Protein AF-A0A7S1VZI8-F1 (afdb_monomer)

pLDDT: mean 78.36, std 16.49, range [38.06, 97.38]

Organism: NCBI:txid49249

Foldseek 3Di:
DDDDDDDPDPDPPPPPPDPPVVVCPPVPVVNVVVCVVVDPCVQALFCNLLSVLVVLVVVCVVPVDLLSLLLSLVLLVVVVVLQVVLQVCCCPPVVDHCLLVQLPDPPVLQPVQADPVSHGDPDPSNVVSVVVSVVVCCCSRVVVSVVSVVVCVVVVHDPVSSPDPVSVVVSLVSLQVSQQVNCCVQPVDGDRDDRSCSSSCPPPPD

Mean predicted aligned error: 10.06 Å

Sequence (206 aa):
MLQTEQTPSEMPKATQQSAPSQRIWPLHPLLLASIIPVIPTSLYVNRGLTVWFHWMILFYLLTGIERLRCFLILLGGSISAGWYAAIANDFFRHSRFFDILYENMPLSFLSVMTNGKGEIVYTTSSLCLMAFSHVLDTFLHPGVTYLLWRAHCRSGGSLQSIITWPLLISTFLMSRFWSIFHIYYNYRRLGLYYIGDDVYKLNNQD

Radius of gyration: 22.9 Å; Cα contacts (8 Å, |Δi|>4): 141; chains: 1; bounding box: 65×50×77 Å

Structure (mmCIF, N/CA/C/O backbone):
data_AF-A0A7S1VZI8-F1
#
_entry.id   AF-A0A7S1VZI8-F1
#
loop_
_atom_site.group_PDB
_atom_site.id
_atom_site.type_symbol
_atom_site.label_atom_id
_atom_site.label_alt_id
_atom_site.label_comp_id
_atom_site.label_asym_id
_atom_site.label_entity_id
_atom_site.label_seq_id
_atom_site.pdbx_PDB_ins_code
_atom_site.Cartn_x
_atom_site.Cartn_y
_atom_site.Cartn_z
_atom_site.occupancy
_atom_site.B_iso_or_equiv
_atom_site.auth_seq_id
_atom_site.auth_comp_id
_atom_site.auth_asym_id
_atom_site.auth_atom_id
_atom_site.pdbx_PDB_model_num
ATOM 1 N N . MET A 1 1 ? -46.087 -28.046 49.211 1.00 56.75 1 MET A N 1
ATOM 2 C CA . MET A 1 1 ? -44.798 -27.918 48.500 1.00 56.75 1 MET A CA 1
ATOM 3 C C . MET A 1 1 ? -44.785 -26.557 47.826 1.00 56.75 1 MET A C 1
ATOM 5 O O . MET A 1 1 ? -45.476 -26.384 46.836 1.00 56.75 1 MET A O 1
ATOM 9 N N . LEU A 1 2 ? -44.114 -25.577 48.431 1.00 53.84 2 LEU A N 1
ATOM 10 C CA . LEU A 1 2 ? -43.951 -24.230 47.877 1.00 53.84 2 LEU A CA 1
ATOM 11 C C . LEU A 1 2 ? -42.690 -24.242 47.009 1.00 53.84 2 LEU A C 1
ATOM 13 O O . LEU A 1 2 ? -41.599 -24.467 47.528 1.00 53.84 2 LEU A O 1
ATOM 17 N N . GLN A 1 3 ? -42.855 -24.088 45.696 1.00 53.09 3 GL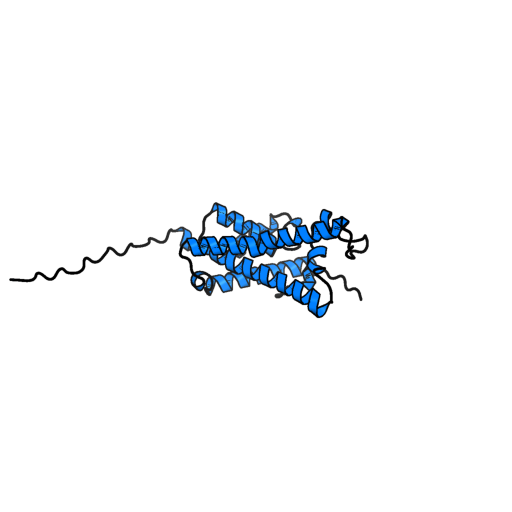N A N 1
ATOM 18 C CA . GLN A 1 3 ? -41.744 -23.879 44.773 1.00 53.09 3 GLN A CA 1
ATOM 19 C C . GLN A 1 3 ? -41.318 -22.415 44.874 1.00 53.09 3 GLN A C 1
ATOM 21 O O . GLN A 1 3 ? -42.071 -21.514 44.519 1.00 53.09 3 GLN A O 1
ATOM 26 N N . THR A 1 4 ? -40.128 -22.190 45.416 1.00 63.31 4 THR A N 1
ATOM 27 C CA . THR A 1 4 ? -39.485 -20.880 45.474 1.00 63.31 4 THR A CA 1
ATOM 28 C C . THR A 1 4 ? -38.958 -20.544 44.080 1.00 63.31 4 THR A C 1
ATOM 30 O O . THR A 1 4 ? -38.029 -21.192 43.597 1.00 63.31 4 THR A O 1
ATOM 33 N N . GLU A 1 5 ? -39.562 -19.556 43.420 1.00 65.62 5 GLU A N 1
ATOM 34 C CA . GLU A 1 5 ? -39.042 -18.968 42.184 1.00 65.62 5 GLU A CA 1
ATOM 35 C C . GLU A 1 5 ? -37.647 -18.383 42.452 1.00 65.62 5 GLU A C 1
ATOM 37 O O . GLU A 1 5 ? -37.485 -17.432 43.217 1.00 65.62 5 GLU A O 1
ATOM 42 N N . GLN A 1 6 ? -36.617 -18.981 41.849 1.00 64.56 6 GLN A N 1
ATOM 43 C CA . GLN A 1 6 ? -35.280 -18.399 41.814 1.00 64.56 6 GLN A CA 1
ATOM 44 C C . GLN A 1 6 ? -35.257 -17.295 40.758 1.00 64.56 6 GLN A C 1
ATOM 46 O O . GLN A 1 6 ? -35.237 -17.559 39.556 1.00 64.56 6 GLN A O 1
ATOM 51 N N . THR A 1 7 ? -35.250 -16.048 41.220 1.00 67.88 7 THR A N 1
ATOM 52 C CA . THR A 1 7 ? -35.032 -14.864 40.391 1.00 67.88 7 THR A CA 1
ATOM 53 C C . THR A 1 7 ? -33.663 -14.970 39.700 1.00 67.88 7 THR A C 1
ATOM 55 O O . THR A 1 7 ? -32.672 -15.259 40.382 1.00 67.88 7 THR A O 1
ATOM 58 N N . PRO A 1 8 ? -33.559 -14.752 38.375 1.00 67.38 8 PRO A N 1
ATOM 59 C CA . PRO A 1 8 ? -32.279 -14.792 37.681 1.00 67.38 8 PRO A CA 1
ATOM 60 C C . PRO A 1 8 ? -31.346 -13.732 38.270 1.00 67.38 8 PRO A C 1
ATOM 62 O O . PRO A 1 8 ? -31.652 -12.542 38.247 1.00 67.38 8 PRO A O 1
ATOM 65 N N . SER A 1 9 ? -30.216 -14.182 38.812 1.00 72.44 9 SER A N 1
ATOM 66 C CA . SER A 1 9 ? -29.130 -13.319 39.272 1.00 72.44 9 SER A CA 1
ATOM 67 C C . SER A 1 9 ? -28.655 -12.460 38.099 1.00 72.44 9 SER A C 1
ATOM 69 O O . SER A 1 9 ? -28.069 -12.978 37.144 1.00 72.44 9 SER A O 1
ATOM 71 N N . GLU A 1 10 ? -28.963 -11.161 38.137 1.00 66.12 10 GLU A N 1
ATOM 72 C CA . GLU A 1 10 ? -28.459 -10.188 37.172 1.00 66.12 10 GLU A CA 1
ATOM 73 C C . GLU A 1 10 ? -26.930 -10.211 37.218 1.00 66.12 10 GLU A C 1
ATOM 75 O O . GLU A 1 10 ? -26.305 -9.747 38.173 1.00 66.12 10 GLU A O 1
ATOM 80 N N . MET A 1 11 ? -26.312 -10.783 36.180 1.00 62.53 11 MET A N 1
ATOM 81 C CA . MET A 1 11 ? -24.865 -10.720 36.035 1.00 62.53 11 MET A CA 1
ATOM 82 C C . MET A 1 11 ? -24.437 -9.249 35.995 1.00 62.53 11 MET A C 1
ATOM 84 O O . MET A 1 11 ? -25.011 -8.468 35.226 1.00 62.53 11 MET A O 1
ATOM 88 N N . PRO A 1 12 ? -23.424 -8.856 36.787 1.00 60.66 12 PRO A N 1
ATOM 89 C CA . PRO A 1 12 ? -22.961 -7.483 36.826 1.00 60.66 12 PRO A CA 1
ATOM 90 C C . PRO A 1 12 ? -22.544 -7.060 35.418 1.00 60.66 12 PRO A C 1
ATOM 92 O O . PRO A 1 12 ? -21.645 -7.648 34.814 1.00 60.66 12 PRO A O 1
ATOM 95 N N . LYS A 1 13 ? -23.215 -6.030 34.888 1.00 59.72 13 LYS A N 1
ATOM 96 C CA . LYS A 1 13 ? -22.793 -5.344 33.666 1.00 59.72 13 LYS A CA 1
ATOM 97 C C . LYS A 1 13 ? -21.376 -4.845 33.911 1.00 59.72 13 LYS A C 1
ATOM 99 O O . LYS A 1 13 ? -21.180 -3.882 34.646 1.00 59.72 13 LYS A O 1
ATOM 104 N N . ALA A 1 14 ? -20.395 -5.526 33.327 1.00 54.00 14 ALA A N 1
ATOM 105 C CA . ALA A 1 14 ? -19.015 -5.083 33.338 1.00 54.00 14 ALA A CA 1
ATOM 106 C C . ALA A 1 14 ? -18.966 -3.704 32.673 1.00 54.00 14 ALA A C 1
ATOM 108 O O . ALA A 1 14 ? -19.037 -3.580 31.450 1.00 54.00 14 ALA A O 1
ATOM 109 N N . THR A 1 15 ? -18.904 -2.657 33.493 1.00 48.00 15 THR A N 1
ATOM 110 C CA . THR A 1 15 ? -18.711 -1.284 33.047 1.00 48.00 15 THR A CA 1
ATOM 111 C C . THR A 1 15 ? -17.320 -1.216 32.430 1.00 48.00 15 THR A C 1
ATOM 113 O O . THR A 1 15 ? -16.328 -1.035 33.132 1.00 48.00 15 THR A O 1
ATOM 116 N N . GLN A 1 16 ? -17.230 -1.425 31.115 1.00 53.03 16 GLN A N 1
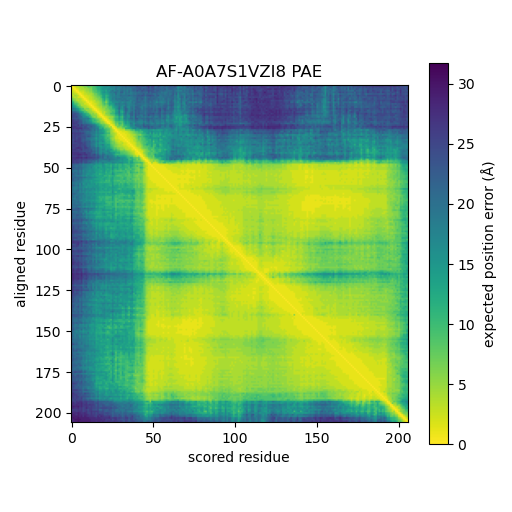ATOM 117 C CA . GLN A 1 16 ? -16.017 -1.178 30.345 1.00 53.03 16 GLN A CA 1
ATOM 118 C C . GLN A 1 16 ? -15.702 0.315 30.450 1.00 53.03 16 GLN A C 1
ATOM 120 O O . GLN A 1 16 ? -16.200 1.134 29.679 1.00 53.03 16 GLN A O 1
ATOM 125 N N . GLN A 1 17 ? -14.893 0.682 31.444 1.00 46.75 17 GLN A N 1
ATOM 126 C CA . GLN A 1 17 ? -14.254 1.985 31.502 1.00 46.75 17 GLN A CA 1
ATOM 127 C C . GLN A 1 17 ? -13.378 2.108 30.257 1.00 46.75 17 GLN A C 1
ATOM 129 O O . GLN A 1 17 ? -12.315 1.498 30.151 1.00 46.75 17 GLN A O 1
ATOM 134 N N . SER A 1 18 ? -13.859 2.869 29.277 1.00 50.38 18 SER A N 1
ATOM 135 C CA . SER A 1 18 ? -13.080 3.240 28.105 1.00 50.38 18 SER A CA 1
ATOM 136 C C . SER A 1 18 ? -11.804 3.934 28.574 1.00 50.38 18 SER A C 1
ATOM 138 O O . SER A 1 18 ? -11.878 5.005 29.184 1.00 50.38 18 SER A O 1
ATOM 140 N N . ALA A 1 19 ? -10.648 3.327 28.305 1.00 55.03 19 ALA A N 1
ATOM 141 C CA . ALA A 1 19 ? -9.355 3.909 28.633 1.00 55.03 19 ALA A CA 1
ATOM 142 C C . ALA A 1 19 ? -9.257 5.353 28.083 1.00 55.03 19 ALA A C 1
ATOM 144 O O . ALA A 1 19 ? -9.702 5.597 26.955 1.00 55.03 19 ALA A O 1
ATOM 145 N N . PRO A 1 20 ? -8.658 6.311 28.820 1.00 55.03 20 PRO A N 1
ATOM 146 C CA . PRO A 1 20 ? -8.511 7.709 28.390 1.00 55.03 20 PRO A CA 1
ATOM 147 C C . PRO A 1 20 ? -7.865 7.878 27.004 1.00 55.03 20 PRO A C 1
ATOM 149 O O . PRO A 1 20 ? -8.133 8.853 26.301 1.00 55.03 20 PRO A O 1
ATOM 152 N N . SER A 1 21 ? -7.080 6.888 26.568 1.00 48.09 21 SER A N 1
ATOM 153 C CA . SER A 1 21 ? -6.489 6.799 25.230 1.00 48.09 21 SER A CA 1
ATOM 154 C C . SER A 1 21 ? -7.515 6.772 24.086 1.00 48.09 21 SER A C 1
ATOM 156 O O . SER A 1 21 ? -7.162 7.091 22.954 1.00 48.09 21 SER A O 1
ATOM 158 N N . GLN A 1 22 ? -8.793 6.474 24.352 1.00 50.72 22 GLN A N 1
ATOM 159 C CA . GLN A 1 22 ? -9.857 6.534 23.343 1.00 50.72 22 GLN A CA 1
ATOM 160 C C . GLN A 1 22 ? -10.286 7.964 22.971 1.00 50.72 22 GLN A C 1
ATOM 162 O O . GLN A 1 22 ? -10.886 8.140 21.911 1.00 50.72 22 GLN A O 1
ATOM 167 N N . ARG A 1 23 ? -9.986 8.983 23.796 1.00 51.38 23 ARG A N 1
ATOM 168 C CA . ARG A 1 23 ? -10.356 10.391 23.523 1.00 51.38 23 ARG A CA 1
ATOM 169 C C . ARG A 1 23 ? -9.332 11.161 22.694 1.00 51.38 23 ARG A C 1
ATOM 171 O O . ARG A 1 23 ? -9.686 12.161 22.087 1.00 51.38 23 ARG A O 1
ATOM 178 N N . ILE A 1 24 ? -8.083 10.700 22.661 1.00 53.53 24 ILE A N 1
ATOM 179 C CA . ILE A 1 24 ? -6.987 11.359 21.927 1.00 53.53 24 ILE A CA 1
ATOM 180 C C . ILE A 1 24 ? -6.928 10.848 20.471 1.00 53.53 24 ILE A C 1
ATOM 182 O O . ILE A 1 24 ? -6.122 11.304 19.665 1.00 53.53 24 ILE A O 1
ATOM 186 N N . TRP A 1 25 ? -7.806 9.906 20.108 1.00 44.97 25 TRP A N 1
ATOM 187 C CA . TRP A 1 25 ? -7.845 9.302 18.782 1.00 44.97 25 TRP A CA 1
ATOM 188 C C . TRP A 1 25 ? -8.985 9.858 17.905 1.00 44.97 25 TRP A C 1
ATOM 190 O O . TRP A 1 25 ? -10.124 9.935 18.371 1.00 44.97 25 TRP A O 1
ATOM 200 N N . PRO A 1 26 ? -8.730 10.116 16.611 1.00 53.84 26 PRO A N 1
ATOM 201 C CA . PRO A 1 26 ? -7.434 10.003 15.959 1.00 53.84 26 PRO A CA 1
ATOM 202 C C . PRO A 1 26 ? -6.547 11.184 16.335 1.00 53.84 26 PRO A C 1
ATOM 204 O O . PRO A 1 26 ? -7.018 12.318 16.381 1.00 53.84 26 PRO A O 1
ATOM 207 N N . LEU A 1 27 ? -5.253 10.926 16.559 1.00 53.88 27 LEU A N 1
ATOM 208 C CA . LEU A 1 27 ? -4.244 11.960 16.344 1.00 53.88 27 LEU A CA 1
ATOM 209 C C . LEU A 1 27 ? -4.598 12.608 15.005 1.00 53.88 27 LEU A C 1
ATOM 211 O O . LEU A 1 27 ? -4.670 11.905 13.993 1.00 53.88 27 LEU A O 1
ATOM 215 N N . HIS A 1 28 ? -4.958 13.893 15.038 1.00 55.38 28 HIS A N 1
ATOM 216 C CA . HIS A 1 28 ? -5.511 14.601 13.888 1.00 55.38 28 HIS A CA 1
ATOM 217 C C . HIS A 1 28 ? -4.622 14.296 12.670 1.00 55.38 28 HIS A C 1
ATOM 219 O O . HIS A 1 28 ? -3.405 14.411 12.807 1.00 55.38 28 HIS A O 1
ATOM 225 N N . PRO A 1 29 ? -5.150 13.909 11.494 1.00 50.00 29 PRO A N 1
ATOM 226 C CA . PRO A 1 29 ? -4.332 13.576 10.320 1.00 50.00 29 PRO A CA 1
ATOM 227 C C . PRO A 1 29 ? -3.258 14.631 9.996 1.00 50.00 29 PRO A C 1
ATOM 229 O O . PRO A 1 29 ? -2.181 14.302 9.511 1.00 50.00 29 PRO A O 1
ATOM 232 N N . LEU A 1 30 ? -3.522 15.890 10.361 1.00 49.47 30 LEU A N 1
ATOM 233 C CA . LEU A 1 30 ? -2.584 17.016 10.280 1.00 49.47 30 LEU A CA 1
ATOM 234 C C . LEU A 1 30 ? -1.362 16.912 11.212 1.00 49.47 30 LEU A C 1
ATOM 236 O O . LEU A 1 30 ? -0.295 17.383 10.845 1.00 49.47 30 LEU A O 1
ATOM 240 N N . LEU A 1 31 ? -1.492 16.296 12.387 1.00 56.34 31 LEU A N 1
ATOM 241 C CA . LEU A 1 31 ? -0.405 16.108 13.356 1.00 56.34 31 LEU A CA 1
ATOM 242 C C . LEU A 1 31 ? 0.548 14.977 12.934 1.00 56.34 31 LEU A C 1
ATOM 244 O O . LEU A 1 31 ? 1.731 14.992 13.254 1.00 56.34 31 LEU A O 1
ATOM 248 N N . LEU A 1 32 ? 0.045 14.011 12.162 1.00 54.66 32 LEU A N 1
ATOM 249 C CA . LEU A 1 32 ? 0.874 13.030 11.456 1.00 54.66 32 LEU A CA 1
ATOM 250 C C . LEU A 1 32 ? 1.477 13.635 10.180 1.00 54.66 32 LEU A C 1
ATOM 252 O O . LEU A 1 32 ? 2.642 13.385 9.875 1.00 54.66 32 LEU A O 1
ATOM 256 N N . ALA A 1 33 ? 0.731 14.496 9.479 1.00 55.91 33 ALA A N 1
ATOM 257 C CA . ALA A 1 33 ? 1.244 15.250 8.339 1.00 55.91 33 ALA A CA 1
ATOM 258 C C . ALA A 1 33 ? 2.356 16.243 8.725 1.00 55.91 33 ALA A C 1
ATOM 260 O O . ALA A 1 33 ? 3.261 16.478 7.930 1.00 55.91 33 ALA A O 1
ATOM 261 N N . SER A 1 34 ? 2.351 16.782 9.949 1.00 58.62 34 SER A N 1
ATOM 262 C CA . SER A 1 34 ? 3.392 17.704 10.419 1.00 58.62 34 SER A CA 1
ATOM 263 C C . SER A 1 34 ? 4.750 17.044 10.664 1.00 58.62 34 SER A C 1
ATOM 265 O O . SER A 1 34 ? 5.741 17.753 10.795 1.00 58.62 34 SER A O 1
ATOM 267 N N . ILE A 1 35 ? 4.822 15.709 10.709 1.00 61.03 35 ILE A N 1
ATOM 268 C CA . ILE A 1 35 ? 6.088 14.969 10.863 1.00 61.03 35 ILE A CA 1
ATOM 269 C C . ILE A 1 35 ? 6.732 14.698 9.489 1.00 61.03 35 ILE A C 1
ATOM 271 O O . ILE A 1 35 ? 7.940 14.501 9.398 1.00 61.03 35 ILE A O 1
ATOM 275 N N . ILE A 1 36 ? 5.955 14.767 8.400 1.00 55.12 36 ILE A N 1
ATOM 276 C CA . ILE A 1 36 ? 6.410 14.514 7.020 1.00 55.12 36 ILE A CA 1
ATOM 277 C C . ILE A 1 36 ? 7.635 15.358 6.611 1.00 55.12 36 ILE A C 1
ATOM 279 O O . ILE A 1 36 ? 8.541 14.783 6.009 1.00 55.12 36 ILE A O 1
ATOM 283 N N . PRO A 1 37 ? 7.756 16.657 6.966 1.00 56.94 37 PRO A N 1
ATOM 284 C CA . PRO A 1 37 ? 8.934 17.457 6.617 1.00 56.94 37 PRO A CA 1
ATOM 285 C C . PRO A 1 37 ? 10.239 16.990 7.279 1.00 56.94 37 PRO A C 1
ATOM 287 O O . PRO A 1 37 ? 11.314 17.367 6.826 1.00 56.94 37 PRO A O 1
ATOM 290 N N . VAL A 1 38 ? 10.154 16.208 8.360 1.00 59.69 38 VAL A N 1
ATOM 291 C CA . VAL A 1 38 ? 11.314 15.734 9.137 1.00 59.69 38 VAL A CA 1
ATOM 292 C C . VAL A 1 38 ? 11.846 14.405 8.595 1.00 59.69 38 VAL A C 1
ATOM 294 O O . VAL A 1 38 ? 12.973 14.005 8.880 1.00 59.69 38 VAL A O 1
ATOM 297 N N . ILE A 1 39 ? 11.049 13.711 7.786 1.00 52.38 39 ILE A N 1
ATOM 298 C CA . ILE A 1 39 ? 11.455 12.459 7.164 1.00 52.38 39 ILE A CA 1
ATOM 299 C C . ILE A 1 39 ? 12.358 12.801 5.950 1.00 52.38 39 ILE A C 1
ATOM 301 O O . ILE A 1 39 ? 12.164 13.830 5.292 1.00 52.38 39 ILE A O 1
ATOM 305 N N . PRO A 1 40 ? 13.371 11.983 5.621 1.00 55.91 40 PRO A N 1
ATOM 306 C CA . PRO A 1 40 ? 14.092 12.098 4.356 1.00 55.91 40 PRO A CA 1
ATOM 307 C C . PRO A 1 40 ? 13.149 12.002 3.150 1.00 55.91 40 PRO A C 1
ATOM 309 O O . PRO A 1 40 ? 12.333 11.087 3.068 1.00 55.91 40 PRO A O 1
ATOM 312 N N . THR A 1 41 ? 13.286 12.912 2.183 1.00 50.44 41 THR A N 1
ATOM 313 C CA . THR A 1 41 ? 12.471 12.961 0.949 1.00 50.44 41 THR A CA 1
ATOM 314 C C . THR A 1 41 ? 12.499 11.660 0.146 1.00 50.44 41 THR A C 1
ATOM 316 O O . THR A 1 41 ? 11.499 11.291 -0.472 1.00 50.44 41 THR A O 1
ATOM 319 N N . SER A 1 42 ? 13.602 10.912 0.220 1.00 51.84 42 SER A N 1
ATOM 320 C CA . SER A 1 42 ? 13.742 9.574 -0.367 1.00 51.84 42 SER A CA 1
ATOM 321 C C . SER A 1 42 ? 12.724 8.554 0.156 1.00 51.84 42 SER A C 1
ATOM 323 O O . SER A 1 42 ? 12.484 7.551 -0.509 1.00 51.84 42 SER A O 1
ATOM 325 N N . LEU A 1 43 ? 12.106 8.804 1.315 1.00 45.81 43 LEU A N 1
ATOM 326 C CA . LEU A 1 43 ? 11.121 7.921 1.934 1.00 45.81 43 LEU A CA 1
ATOM 327 C C . LEU A 1 43 ? 9.667 8.295 1.616 1.00 45.81 43 LEU A C 1
ATOM 329 O O . LEU A 1 43 ? 8.773 7.575 2.049 1.00 45.81 43 LEU A O 1
ATOM 333 N N . TYR A 1 44 ? 9.380 9.393 0.904 1.00 52.06 44 TYR A N 1
ATOM 334 C CA . TYR A 1 44 ? 7.977 9.756 0.640 1.00 52.06 44 TYR A CA 1
ATOM 335 C C . TYR A 1 44 ? 7.651 10.449 -0.678 1.00 52.06 44 TYR A C 1
ATOM 337 O O . TYR A 1 44 ? 6.474 10.667 -0.964 1.00 52.06 44 TYR A O 1
ATOM 345 N N . VAL A 1 45 ? 8.642 10.791 -1.495 1.00 48.31 45 VAL A N 1
ATOM 346 C CA . VAL A 1 45 ? 8.388 11.486 -2.764 1.00 48.31 45 VAL A CA 1
ATOM 347 C C . VAL A 1 45 ? 7.812 10.549 -3.833 1.00 48.31 45 VAL A C 1
ATOM 349 O O . VAL A 1 45 ? 6.888 10.949 -4.530 1.00 48.31 45 VAL A O 1
ATOM 352 N N . ASN A 1 46 ? 8.253 9.287 -3.877 1.00 55.06 46 ASN A N 1
ATOM 353 C CA . ASN A 1 46 ? 7.677 8.224 -4.708 1.00 55.06 46 ASN A CA 1
ATOM 354 C C . ASN A 1 46 ? 7.244 7.081 -3.779 1.00 55.06 46 ASN A C 1
ATOM 356 O O . ASN A 1 46 ? 8.051 6.605 -2.986 1.00 55.06 46 ASN A O 1
ATOM 360 N N . ARG A 1 47 ? 5.975 6.652 -3.842 1.00 68.19 47 ARG A N 1
ATOM 361 C CA . ARG A 1 47 ? 5.352 5.680 -2.906 1.00 68.19 47 ARG A CA 1
ATOM 362 C C . ARG A 1 47 ? 5.113 6.189 -1.467 1.00 68.19 47 ARG A C 1
ATOM 364 O O . ARG A 1 47 ? 4.971 5.379 -0.551 1.00 68.19 47 ARG A O 1
ATOM 371 N N . GLY A 1 48 ? 5.009 7.502 -1.237 1.00 74.94 48 GLY A N 1
ATOM 372 C CA . GLY A 1 48 ? 4.910 8.064 0.122 1.00 74.94 48 GLY A CA 1
ATOM 373 C C . GLY A 1 48 ? 3.756 7.555 0.980 1.00 74.94 48 GLY A C 1
ATOM 374 O O . GLY A 1 48 ? 3.967 7.254 2.153 1.00 74.94 48 GLY A O 1
ATOM 375 N N . LEU A 1 49 ? 2.575 7.333 0.396 1.00 83.38 49 LEU A N 1
ATOM 376 C CA . LEU A 1 49 ? 1.457 6.724 1.123 1.00 83.38 49 LEU A CA 1
ATOM 377 C C . LEU A 1 49 ? 1.780 5.293 1.588 1.00 83.38 49 LEU A C 1
ATOM 379 O O . LEU A 1 49 ? 1.443 4.912 2.707 1.00 83.38 49 LEU A O 1
ATOM 383 N N . THR A 1 50 ? 2.452 4.511 0.745 1.00 85.44 50 THR A N 1
ATOM 384 C CA . THR A 1 50 ? 2.858 3.136 1.043 1.00 85.44 50 THR A CA 1
ATOM 385 C C . THR A 1 50 ? 3.938 3.092 2.116 1.00 85.44 50 THR A C 1
ATOM 387 O O . THR A 1 50 ? 3.837 2.312 3.059 1.00 85.44 50 THR A O 1
ATOM 390 N N . VAL A 1 51 ? 4.967 3.934 2.025 1.00 83.31 51 VAL A N 1
ATOM 391 C CA . VAL A 1 51 ? 6.008 3.998 3.063 1.00 83.31 51 VAL A CA 1
ATOM 392 C C . VAL A 1 51 ? 5.405 4.447 4.392 1.00 83.31 51 VAL A C 1
ATOM 394 O O . VAL A 1 51 ? 5.658 3.837 5.430 1.00 83.31 51 VAL A O 1
ATOM 397 N N . TRP A 1 52 ? 4.534 5.457 4.363 1.00 86.88 52 TRP A N 1
ATOM 398 C CA . TRP A 1 52 ? 3.800 5.908 5.541 1.00 86.88 52 TRP A CA 1
ATOM 399 C C . TRP A 1 52 ? 2.935 4.796 6.147 1.00 86.88 52 TRP A C 1
ATOM 401 O O . TRP A 1 52 ? 2.929 4.618 7.363 1.00 86.88 52 TRP A O 1
ATOM 411 N N . PHE A 1 53 ? 2.259 3.996 5.317 1.00 90.81 53 PHE A N 1
ATOM 412 C CA . PHE A 1 53 ? 1.509 2.824 5.769 1.00 90.81 53 PHE A CA 1
ATOM 413 C C . PHE A 1 53 ? 2.395 1.851 6.565 1.00 90.81 53 PHE A C 1
ATOM 415 O O . PHE A 1 53 ? 2.014 1.458 7.668 1.00 90.81 53 PHE A O 1
ATOM 422 N N . HIS A 1 54 ? 3.602 1.539 6.084 1.00 89.50 54 HIS A N 1
ATOM 423 C CA . HIS A 1 54 ? 4.547 0.680 6.809 1.00 89.50 54 HIS A CA 1
ATOM 424 C C . HIS A 1 54 ? 5.017 1.297 8.136 1.00 89.50 54 HIS A C 1
ATOM 426 O O . HIS A 1 54 ? 5.064 0.603 9.152 1.00 89.50 54 HIS A O 1
ATOM 432 N N . TRP A 1 55 ? 5.291 2.605 8.179 1.00 88.81 55 TRP A N 1
ATOM 433 C CA . TRP A 1 55 ? 5.610 3.293 9.437 1.00 88.81 55 TRP A CA 1
ATOM 434 C C . TRP A 1 55 ? 4.469 3.221 10.448 1.00 88.81 55 TRP A C 1
ATOM 436 O O . TRP A 1 55 ? 4.692 2.973 11.632 1.00 88.81 55 TRP A O 1
ATOM 446 N N . MET A 1 56 ? 3.232 3.383 9.988 1.00 90.44 56 MET A N 1
ATOM 447 C CA . MET A 1 56 ? 2.066 3.292 10.856 1.00 90.44 56 MET A CA 1
ATOM 448 C C . MET A 1 56 ? 1.799 1.865 11.337 1.00 90.44 56 MET A C 1
ATOM 450 O O . MET A 1 56 ? 1.299 1.696 12.447 1.00 90.44 56 MET A O 1
ATOM 454 N N . ILE A 1 57 ? 2.177 0.843 10.563 1.00 90.50 57 ILE A N 1
ATOM 455 C CA . ILE A 1 57 ? 2.199 -0.547 11.037 1.00 90.50 57 ILE A CA 1
ATOM 456 C C . ILE A 1 57 ? 3.187 -0.696 12.191 1.00 90.50 57 ILE A C 1
ATOM 458 O O . ILE A 1 57 ? 2.808 -1.230 13.229 1.00 90.50 57 ILE A O 1
ATOM 462 N N . LEU A 1 58 ? 4.418 -0.192 12.060 1.00 88.56 58 LEU A N 1
ATOM 463 C CA . LEU A 1 58 ? 5.393 -0.223 13.157 1.00 88.56 58 LEU A CA 1
ATOM 464 C C . LEU A 1 58 ? 4.855 0.504 14.395 1.00 88.56 58 LEU A C 1
ATOM 466 O O . LEU A 1 58 ? 4.911 -0.029 15.501 1.00 88.56 58 LEU A O 1
ATOM 470 N N . PHE A 1 59 ? 4.255 1.680 14.209 1.00 89.12 59 PHE A N 1
ATOM 471 C CA . PHE A 1 59 ? 3.620 2.421 15.297 1.00 89.12 59 PHE A CA 1
ATOM 472 C C . PHE A 1 59 ? 2.469 1.635 15.946 1.00 89.12 59 PHE A C 1
ATOM 474 O O . PHE A 1 59 ? 2.351 1.613 17.172 1.00 89.12 59 PHE A O 1
ATOM 481 N N . TYR A 1 60 ? 1.647 0.934 15.161 1.00 92.31 60 TYR A N 1
ATOM 482 C CA . TYR A 1 60 ? 0.626 0.029 15.689 1.00 92.31 60 TYR A CA 1
ATOM 483 C C . TYR A 1 60 ? 1.243 -1.109 16.507 1.00 92.31 60 TYR A C 1
ATOM 485 O O . TYR A 1 60 ? 0.777 -1.364 17.613 1.00 92.31 60 TYR A O 1
ATOM 493 N N . LEU A 1 61 ? 2.299 -1.757 16.012 1.00 88.44 61 LEU A N 1
ATOM 494 C CA . LEU A 1 61 ? 2.967 -2.847 16.729 1.00 88.44 61 LEU A CA 1
ATOM 495 C C . LEU A 1 61 ? 3.531 -2.387 18.081 1.00 88.44 61 LEU A C 1
ATOM 497 O O . LEU A 1 61 ? 3.487 -3.146 19.044 1.00 88.44 61 LEU A O 1
ATOM 501 N N . LEU A 1 62 ? 4.009 -1.143 18.167 1.00 89.75 62 LEU A N 1
ATOM 502 C CA . LEU A 1 62 ? 4.533 -0.561 19.406 1.00 89.75 62 LEU A CA 1
ATOM 503 C C . LEU A 1 62 ? 3.441 -0.122 20.391 1.00 89.75 62 LEU A C 1
ATOM 505 O O . LEU A 1 62 ? 3.671 -0.118 21.596 1.00 89.75 62 LEU A O 1
ATOM 509 N N . THR A 1 63 ? 2.267 0.278 19.900 1.00 91.25 63 THR A N 1
ATOM 510 C CA . THR A 1 63 ? 1.219 0.897 20.734 1.00 91.25 63 THR A CA 1
ATOM 511 C C . THR A 1 63 ? 0.013 0.000 21.000 1.00 91.25 63 THR A C 1
ATOM 513 O O . THR A 1 63 ? -0.739 0.255 21.937 1.00 91.25 63 THR A O 1
ATOM 516 N N . GLY A 1 64 ? -0.216 -1.022 20.174 1.00 89.44 64 GLY A N 1
ATOM 517 C CA . GLY A 1 64 ? -1.365 -1.922 20.272 1.00 89.44 64 GLY A CA 1
ATOM 518 C C . GLY A 1 64 ? -2.724 -1.248 20.042 1.00 89.44 64 GLY A C 1
ATOM 519 O O . GLY A 1 64 ? -3.751 -1.804 20.423 1.00 89.44 64 GLY A O 1
ATOM 520 N N . ILE A 1 65 ? -2.774 -0.048 19.447 1.00 92.06 65 ILE A N 1
ATOM 521 C CA . ILE A 1 65 ? -4.028 0.709 19.311 1.00 92.06 65 ILE A CA 1
ATOM 522 C C . ILE A 1 65 ? -4.978 0.010 18.329 1.00 92.06 65 ILE A C 1
ATOM 524 O O . ILE A 1 65 ? -4.780 0.008 17.115 1.00 92.06 65 ILE A O 1
ATOM 528 N N . GLU A 1 66 ? -6.083 -0.509 18.854 1.00 92.06 66 GLU A N 1
ATOM 529 C CA . GLU A 1 66 ? -7.061 -1.294 18.093 1.00 92.06 66 GLU A CA 1
ATOM 530 C C . GLU A 1 66 ? -7.703 -0.547 16.920 1.00 92.06 66 GLU A C 1
ATOM 532 O O . GLU A 1 66 ? -7.799 -1.063 15.806 1.00 92.06 66 GLU A O 1
ATOM 537 N N . ARG A 1 67 ? -8.091 0.715 17.126 1.00 92.25 67 ARG A N 1
ATOM 538 C CA . ARG A 1 67 ? -8.658 1.534 16.042 1.00 92.25 67 ARG A CA 1
ATOM 539 C C . ARG A 1 67 ? -7.655 1.795 14.922 1.00 92.25 67 ARG A C 1
ATOM 541 O O . ARG A 1 67 ? -8.056 1.880 13.763 1.00 92.25 67 ARG A O 1
ATOM 548 N N . LEU A 1 68 ? -6.371 1.914 15.261 1.00 93.50 68 LEU A N 1
ATOM 549 C CA . LEU A 1 68 ? -5.314 2.078 14.274 1.00 93.50 68 LEU A CA 1
ATOM 550 C C . LEU A 1 68 ? -5.161 0.804 13.440 1.00 93.50 68 LEU A C 1
ATOM 552 O O . LEU A 1 68 ? -5.044 0.909 12.225 1.00 93.50 68 LEU A O 1
ATOM 556 N N . ARG A 1 69 ? -5.261 -0.388 14.043 1.00 95.62 69 ARG A N 1
ATOM 557 C CA . ARG A 1 69 ? -5.318 -1.646 13.282 1.00 95.62 69 ARG A CA 1
ATOM 558 C C . ARG A 1 69 ? -6.450 -1.643 12.259 1.00 95.62 69 ARG A C 1
ATOM 560 O O . ARG A 1 69 ? -6.195 -1.934 11.095 1.00 95.62 69 ARG A O 1
ATOM 567 N N . CYS A 1 70 ? -7.674 -1.282 12.651 1.00 96.69 70 CYS A N 1
ATOM 568 C CA . CYS A 1 70 ? -8.803 -1.219 11.714 1.00 96.69 70 CYS A CA 1
ATOM 569 C C . CYS A 1 70 ? -8.553 -0.217 10.575 1.00 96.69 70 CYS A C 1
ATOM 571 O O . CYS A 1 70 ? -8.781 -0.534 9.409 1.00 96.69 70 CYS A O 1
ATOM 573 N N . PHE A 1 71 ? -8.033 0.969 10.904 1.00 95.88 71 PHE A N 1
ATOM 574 C CA . PHE A 1 71 ? -7.637 1.972 9.915 1.00 95.88 71 PHE A CA 1
ATOM 575 C C . PHE A 1 71 ? -6.580 1.438 8.935 1.00 95.88 71 PHE A C 1
ATOM 577 O O . PHE A 1 71 ? -6.720 1.607 7.725 1.00 95.88 71 PHE A O 1
ATOM 584 N N . LEU A 1 72 ? -5.546 0.762 9.444 1.00 95.56 72 LEU A N 1
ATOM 585 C CA . LEU A 1 72 ? -4.478 0.170 8.641 1.00 95.56 72 LEU A CA 1
ATOM 586 C C . LEU A 1 72 ? -4.986 -0.947 7.734 1.00 95.56 72 LEU A C 1
ATOM 588 O O . LEU A 1 72 ? -4.563 -1.015 6.589 1.00 95.56 72 LEU A O 1
ATOM 592 N N . ILE A 1 73 ? -5.911 -1.789 8.199 1.00 97.38 73 ILE A N 1
ATOM 593 C CA . ILE A 1 73 ? -6.517 -2.829 7.356 1.00 97.38 73 ILE A CA 1
ATOM 594 C C . ILE A 1 73 ? -7.239 -2.188 6.166 1.00 97.38 73 ILE A C 1
ATOM 596 O O . ILE A 1 73 ? -7.035 -2.595 5.024 1.00 97.38 73 ILE A O 1
ATOM 600 N N . LEU A 1 74 ? -8.048 -1.157 6.422 1.00 96.31 74 LEU A N 1
ATOM 601 C CA . LEU A 1 74 ? -8.800 -0.466 5.377 1.00 96.31 74 LEU A CA 1
ATOM 602 C C . LEU A 1 74 ? -7.875 0.272 4.393 1.00 96.31 74 LEU A C 1
ATOM 604 O O . LEU A 1 74 ? -8.058 0.188 3.175 1.00 96.31 74 LEU A O 1
ATOM 608 N N . LEU A 1 75 ? -6.859 0.969 4.908 1.00 94.25 75 LEU A N 1
ATOM 609 C CA . LEU A 1 75 ? -5.889 1.688 4.086 1.00 94.25 75 LEU A CA 1
ATOM 610 C C . LEU A 1 75 ? -5.003 0.733 3.274 1.00 94.25 75 LEU A C 1
ATOM 612 O O . LEU A 1 75 ? -4.867 0.920 2.069 1.00 94.25 75 LEU A O 1
ATOM 616 N N . GLY A 1 76 ? -4.445 -0.301 3.904 1.00 94.19 76 GLY A N 1
ATOM 617 C CA . GLY A 1 76 ? -3.619 -1.319 3.251 1.00 94.19 76 GLY A CA 1
ATOM 618 C C . GLY A 1 76 ? -4.387 -2.096 2.183 1.00 94.19 76 GLY A C 1
ATOM 619 O O . GLY A 1 76 ? -3.865 -2.336 1.091 1.00 94.19 76 GLY A O 1
ATOM 620 N N . GLY A 1 77 ? -5.666 -2.395 2.439 1.00 95.06 77 GLY A N 1
ATOM 621 C CA . GLY A 1 77 ? -6.566 -2.980 1.445 1.00 95.06 77 GLY A CA 1
ATOM 622 C C . GLY A 1 77 ? -6.768 -2.059 0.241 1.00 95.06 77 GLY A C 1
ATOM 623 O O . GLY A 1 77 ? -6.672 -2.506 -0.899 1.00 95.06 77 GLY A O 1
ATOM 624 N N . SER A 1 78 ? -6.955 -0.759 0.486 1.00 92.00 78 SER A N 1
ATOM 625 C CA . SER A 1 78 ? -7.103 0.246 -0.576 1.00 92.00 78 SER A CA 1
ATOM 626 C C . SER A 1 78 ? -5.818 0.432 -1.395 1.00 92.00 78 SER A C 1
ATOM 628 O O . SER A 1 78 ? -5.887 0.520 -2.618 1.00 92.00 78 SER A O 1
ATOM 630 N N . ILE A 1 79 ? -4.645 0.448 -0.748 1.00 89.19 79 ILE A N 1
ATOM 631 C CA . ILE A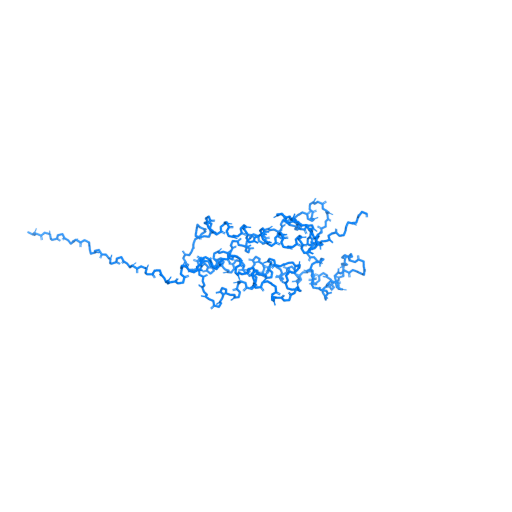 1 79 ? -3.334 0.498 -1.420 1.00 89.19 79 ILE A CA 1
ATOM 632 C C . ILE A 1 79 ? -3.159 -0.731 -2.313 1.00 89.19 79 ILE A C 1
ATOM 634 O O . ILE A 1 79 ? -2.831 -0.596 -3.490 1.00 89.19 79 ILE A O 1
ATOM 638 N N . SER A 1 80 ? -3.435 -1.921 -1.775 1.00 91.25 80 SER A N 1
ATOM 639 C CA . SER A 1 80 ? -3.322 -3.179 -2.520 1.00 91.25 80 SER A CA 1
ATOM 640 C C . SER A 1 80 ? -4.266 -3.196 -3.727 1.00 91.25 80 SER A C 1
ATOM 642 O O . SER A 1 80 ? -3.857 -3.561 -4.824 1.00 91.25 80 SER A O 1
ATOM 644 N N . ALA A 1 81 ? -5.513 -2.745 -3.556 1.00 90.25 81 ALA A N 1
ATOM 645 C CA . ALA A 1 81 ? -6.476 -2.637 -4.649 1.00 90.25 81 ALA A CA 1
ATOM 646 C C . ALA A 1 81 ? -6.018 -1.648 -5.732 1.00 90.25 81 ALA A C 1
ATOM 648 O O . ALA A 1 81 ? -6.106 -1.960 -6.917 1.00 90.25 81 ALA A O 1
ATOM 649 N N . GLY A 1 82 ? -5.490 -0.484 -5.340 1.00 84.75 82 GLY A N 1
ATOM 650 C CA . GLY A 1 82 ? -4.933 0.496 -6.275 1.00 84.75 82 GLY A CA 1
ATOM 651 C C . GLY A 1 82 ? -3.751 -0.057 -7.073 1.00 84.75 82 GLY A C 1
ATOM 652 O O . GLY A 1 82 ? -3.663 0.172 -8.277 1.00 84.75 82 GLY A O 1
ATOM 653 N N . TRP A 1 83 ? -2.889 -0.844 -6.429 1.00 82.56 83 TRP A N 1
ATOM 654 C CA . TRP A 1 83 ? -1.762 -1.506 -7.081 1.00 82.56 83 TRP A CA 1
ATOM 655 C C . TRP A 1 83 ? -2.214 -2.524 -8.134 1.00 82.56 83 TRP A C 1
ATOM 657 O O . TRP A 1 83 ? -1.807 -2.435 -9.292 1.00 82.56 83 TRP A O 1
ATOM 667 N N . TYR A 1 84 ? -3.129 -3.432 -7.782 1.00 85.44 84 TYR A N 1
ATOM 668 C CA . TYR A 1 84 ? -3.679 -4.389 -8.747 1.00 85.44 84 TYR A CA 1
ATOM 669 C C . TYR A 1 84 ? -4.473 -3.710 -9.867 1.00 85.44 84 TYR A C 1
ATOM 671 O O . TYR A 1 84 ? -4.444 -4.179 -11.002 1.00 85.44 84 TYR A O 1
ATOM 679 N N . ALA A 1 85 ? -5.141 -2.589 -9.583 1.00 86.25 85 ALA A N 1
ATOM 680 C CA . ALA A 1 85 ? -5.797 -1.791 -10.612 1.00 86.25 85 ALA A CA 1
ATOM 681 C C . ALA A 1 85 ? -4.784 -1.170 -11.588 1.00 86.25 85 ALA A C 1
ATOM 683 O O . ALA A 1 85 ? -5.034 -1.168 -12.792 1.00 86.25 85 ALA A O 1
ATOM 684 N N . ALA A 1 86 ? -3.636 -0.690 -11.100 1.00 81.44 86 ALA A N 1
ATOM 685 C CA . ALA A 1 86 ? -2.568 -0.170 -11.953 1.00 81.44 86 ALA A CA 1
ATOM 686 C C . ALA A 1 86 ? -1.974 -1.266 -12.851 1.00 81.44 86 ALA A C 1
ATOM 688 O O . ALA A 1 86 ? -1.828 -1.050 -14.049 1.00 81.44 86 ALA A O 1
ATOM 689 N N . ILE A 1 87 ? -1.726 -2.457 -12.300 1.00 83.19 87 ILE A N 1
ATOM 690 C CA . ILE A 1 87 ? -1.265 -3.629 -13.062 1.00 83.19 87 ILE A CA 1
ATOM 691 C C . ILE A 1 87 ? -2.284 -4.028 -14.131 1.00 83.19 87 ILE A C 1
ATOM 693 O O . ILE A 1 87 ? -1.926 -4.249 -15.285 1.00 83.19 87 ILE A O 1
ATOM 697 N N . ALA A 1 88 ? -3.565 -4.105 -13.762 1.00 86.50 88 ALA A N 1
ATOM 698 C CA . ALA A 1 88 ? -4.625 -4.425 -14.708 1.00 86.50 88 ALA A CA 1
ATOM 699 C C . ALA A 1 88 ? -4.698 -3.379 -15.830 1.00 86.50 88 ALA A C 1
ATOM 701 O O . ALA A 1 88 ? -4.833 -3.739 -16.995 1.00 86.50 88 ALA A O 1
ATOM 702 N N . ASN A 1 89 ? -4.566 -2.091 -15.502 1.00 83.81 89 ASN A N 1
ATOM 703 C CA . ASN A 1 89 ? -4.518 -1.028 -16.501 1.00 83.81 89 ASN A CA 1
ATOM 704 C C . ASN A 1 89 ? -3.316 -1.180 -17.445 1.00 83.81 89 ASN A C 1
ATOM 706 O O . ASN A 1 89 ? -3.488 -1.059 -18.655 1.00 83.81 89 ASN A O 1
ATOM 710 N N . ASP A 1 90 ? -2.131 -1.482 -16.909 1.00 83.19 90 ASP A N 1
ATOM 711 C CA . ASP A 1 90 ? -0.914 -1.716 -17.693 1.00 83.19 90 ASP A CA 1
ATOM 712 C C . ASP A 1 90 ? -1.108 -2.839 -18.722 1.00 83.19 90 ASP A C 1
ATOM 714 O O . ASP A 1 90 ? -0.844 -2.673 -19.915 1.00 83.19 90 ASP A O 1
ATOM 718 N N . PHE A 1 91 ? -1.702 -3.946 -18.272 1.00 86.62 91 PHE A N 1
ATOM 719 C CA . PHE A 1 91 ? -1.979 -5.100 -19.115 1.00 86.62 91 PHE A CA 1
ATOM 720 C C . PHE A 1 91 ? -3.053 -4.816 -20.167 1.00 86.62 91 PHE A C 1
ATOM 722 O O . PHE A 1 91 ? -2.826 -5.019 -21.358 1.00 86.62 91 PHE A O 1
ATOM 729 N N . PHE A 1 92 ? -4.225 -4.326 -19.754 1.00 88.25 92 PHE A N 1
ATOM 730 C CA . PHE A 1 92 ? -5.370 -4.192 -20.656 1.00 88.25 92 PHE A CA 1
ATOM 731 C C . PHE A 1 92 ? -5.278 -2.993 -21.600 1.00 88.25 92 PHE A C 1
ATOM 733 O O . PHE A 1 92 ? -5.820 -3.064 -22.701 1.00 88.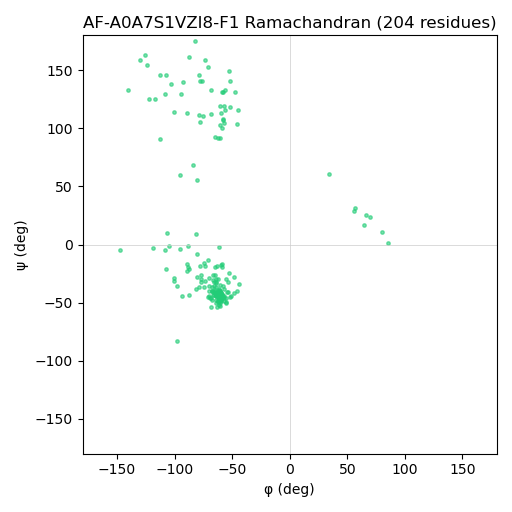25 92 PHE A O 1
ATOM 740 N N . ARG A 1 93 ? -4.649 -1.884 -21.186 1.00 83.25 93 ARG A N 1
ATOM 741 C CA . ARG A 1 93 ? -4.564 -0.671 -22.018 1.00 83.25 93 ARG A CA 1
ATOM 742 C C . ARG A 1 93 ? -3.253 -0.536 -22.767 1.00 83.25 93 ARG A C 1
ATOM 744 O O . ARG A 1 93 ? -3.270 -0.049 -23.891 1.00 83.25 93 ARG A O 1
ATOM 751 N N . HIS A 1 94 ? -2.145 -0.952 -22.163 1.00 82.50 94 HIS A N 1
ATOM 752 C CA . HIS A 1 94 ? -0.817 -0.731 -22.732 1.00 82.50 94 HIS A CA 1
ATOM 753 C C . HIS A 1 94 ? -0.182 -2.018 -23.266 1.00 82.50 94 HIS A C 1
ATOM 755 O O . HIS A 1 94 ? 0.867 -1.952 -23.894 1.00 82.50 94 HIS A O 1
ATOM 761 N N . SER A 1 95 ? -0.824 -3.182 -23.078 1.00 86.00 95 SER A N 1
ATOM 762 C CA . SER A 1 95 ? -0.267 -4.496 -23.441 1.00 86.00 95 SER A CA 1
ATOM 763 C C . SER A 1 95 ? 1.101 -4.763 -22.797 1.00 86.00 95 SER A C 1
ATOM 765 O O . SER A 1 95 ? 1.922 -5.495 -23.346 1.00 86.00 95 SER A O 1
ATOM 767 N N . ARG A 1 96 ? 1.340 -4.164 -21.625 1.00 82.75 96 ARG A N 1
ATOM 768 C CA . ARG A 1 96 ? 2.569 -4.289 -20.839 1.00 82.75 96 ARG A CA 1
ATOM 769 C C . ARG A 1 96 ? 2.313 -5.140 -19.610 1.00 82.75 96 ARG A C 1
ATOM 771 O O . ARG A 1 96 ? 1.218 -5.128 -19.048 1.00 82.75 96 ARG A O 1
ATOM 778 N N . PHE A 1 97 ? 3.306 -5.916 -19.198 1.00 81.44 97 PHE A N 1
ATOM 779 C CA . PHE A 1 97 ? 3.139 -6.864 -18.105 1.00 81.44 97 PHE A CA 1
ATOM 780 C C . PHE A 1 97 ? 3.972 -6.426 -16.909 1.00 81.44 97 PHE A C 1
ATOM 782 O O . PHE A 1 97 ? 5.109 -6.861 -16.738 1.00 81.44 97 PHE A O 1
ATOM 789 N N . PHE A 1 98 ? 3.338 -5.627 -16.043 1.00 78.81 98 PHE A N 1
ATOM 790 C CA . PHE A 1 98 ? 3.924 -5.113 -14.804 1.00 78.81 98 PHE A CA 1
ATOM 791 C C . PHE A 1 98 ? 5.091 -4.140 -15.018 1.00 78.81 98 PHE A C 1
ATOM 793 O O . PHE A 1 98 ? 5.909 -3.955 -14.117 1.00 78.81 98 PHE A O 1
ATOM 800 N N . ASP A 1 99 ? 5.148 -3.457 -16.157 1.00 80.69 99 ASP A N 1
ATOM 801 C CA . ASP A 1 99 ? 6.205 -2.490 -16.450 1.00 80.69 99 ASP A CA 1
ATOM 802 C C . ASP A 1 99 ? 6.204 -1.373 -15.403 1.00 80.69 99 ASP A C 1
ATOM 804 O O . ASP A 1 99 ? 7.226 -1.070 -14.786 1.00 80.69 99 ASP A O 1
ATOM 808 N N . ILE A 1 100 ? 4.998 -0.907 -15.076 1.00 76.06 100 ILE A N 1
ATOM 809 C CA . ILE A 1 100 ? 4.713 0.015 -13.976 1.00 76.06 100 ILE A CA 1
ATOM 810 C C . ILE A 1 100 ? 5.366 -0.421 -12.650 1.00 76.06 100 ILE A C 1
ATOM 812 O O . ILE A 1 100 ? 5.890 0.401 -11.895 1.00 76.06 100 ILE A O 1
ATOM 816 N N . LEU A 1 101 ? 5.332 -1.714 -12.324 1.00 77.62 101 LEU A N 1
ATOM 817 C CA . LEU A 1 101 ? 5.921 -2.219 -11.086 1.00 77.62 101 LEU A CA 1
ATOM 818 C C . LEU A 1 101 ? 7.448 -2.129 -11.138 1.00 77.62 101 LEU A C 1
ATOM 820 O O . LEU A 1 101 ? 8.082 -1.699 -10.170 1.00 77.62 101 LEU A O 1
ATOM 824 N N . TYR A 1 102 ? 8.024 -2.561 -12.254 1.00 80.88 102 TYR A N 1
ATOM 825 C CA . TYR A 1 102 ? 9.462 -2.710 -12.423 1.00 80.88 102 TYR A CA 1
ATOM 826 C C . TYR A 1 102 ? 10.176 -1.369 -12.485 1.00 80.88 102 TYR A C 1
ATOM 828 O O . TYR A 1 102 ? 11.192 -1.212 -11.813 1.00 80.88 102 TYR A O 1
ATOM 836 N N . GLU A 1 103 ? 9.594 -0.383 -13.169 1.00 74.62 103 GLU A N 1
ATOM 837 C CA . GLU A 1 103 ? 10.092 0.999 -13.229 1.00 74.62 103 GLU A CA 1
ATOM 838 C C . GLU A 1 103 ? 10.183 1.662 -11.845 1.00 74.62 103 GLU A C 1
ATOM 840 O O . GLU A 1 103 ? 10.889 2.650 -11.652 1.00 74.62 103 GLU A O 1
ATOM 845 N N . ASN A 1 104 ? 9.512 1.086 -10.846 1.00 73.31 104 ASN A N 1
ATOM 846 C CA . ASN A 1 104 ? 9.438 1.622 -9.494 1.00 73.31 104 ASN A CA 1
ATOM 847 C C . ASN A 1 104 ? 10.267 0.836 -8.489 1.00 73.31 104 ASN A C 1
ATOM 849 O O . ASN A 1 104 ? 10.110 1.039 -7.280 1.00 73.31 104 ASN A O 1
ATOM 853 N N . MET A 1 105 ? 11.104 -0.080 -8.964 1.00 79.50 105 MET A N 1
ATOM 854 C CA . MET A 1 105 ? 12.036 -0.811 -8.121 1.00 79.50 105 MET A CA 1
ATOM 855 C C . MET A 1 105 ? 13.200 0.081 -7.671 1.00 79.50 105 MET A C 1
ATOM 857 O O . MET A 1 105 ? 13.491 1.102 -8.295 1.00 79.50 105 MET A O 1
ATOM 861 N N . PRO A 1 106 ? 13.898 -0.276 -6.578 1.00 77.81 106 PRO A N 1
ATOM 862 C CA . PRO A 1 106 ? 15.137 0.396 -6.204 1.00 77.81 106 PRO A CA 1
ATOM 863 C C . PRO A 1 106 ? 16.139 0.418 -7.368 1.00 77.81 106 PRO A C 1
ATOM 865 O O . PRO A 1 106 ? 16.200 -0.525 -8.156 1.00 77.81 106 PRO A O 1
ATOM 868 N N . LEU A 1 107 ? 16.981 1.455 -7.442 1.00 81.25 107 LEU A N 1
ATOM 869 C CA . LEU A 1 107 ? 17.955 1.626 -8.534 1.00 81.25 107 LEU A CA 1
ATOM 870 C C . LEU A 1 107 ? 18.869 0.406 -8.745 1.00 81.25 107 LEU A C 1
ATOM 872 O O . LEU A 1 107 ? 19.243 0.107 -9.874 1.00 81.25 107 LEU A O 1
ATOM 876 N N . SER A 1 108 ? 19.198 -0.320 -7.673 1.00 83.75 108 SER A N 1
ATOM 877 C CA . SER A 1 108 ? 19.996 -1.551 -7.732 1.00 83.75 108 SER A CA 1
ATOM 878 C C . SER A 1 108 ? 19.299 -2.713 -8.444 1.00 83.75 108 SER A C 1
ATOM 880 O O . SER A 1 108 ? 19.972 -3.600 -8.954 1.00 83.75 108 SER A O 1
ATOM 882 N N . PHE A 1 109 ? 17.966 -2.730 -8.459 1.00 85.12 109 PHE A N 1
ATOM 883 C CA . PHE A 1 109 ? 17.166 -3.723 -9.175 1.00 85.12 109 PHE A CA 1
ATOM 884 C C . PHE A 1 109 ? 16.935 -3.256 -10.610 1.00 85.12 109 PHE A C 1
ATOM 886 O O . PHE A 1 109 ? 17.127 -4.027 -11.547 1.00 85.12 109 PHE A O 1
ATOM 893 N N . LEU A 1 110 ? 16.607 -1.971 -10.785 1.00 85.06 110 LEU A N 1
ATOM 894 C CA . LEU A 1 110 ? 16.427 -1.349 -12.097 1.00 85.06 110 LEU A CA 1
ATOM 895 C C . LEU A 1 110 ? 17.643 -1.531 -13.005 1.00 85.06 110 LEU A C 1
ATOM 897 O O . LEU A 1 110 ? 17.462 -1.845 -14.175 1.00 85.06 110 LEU A O 1
ATOM 901 N N . SER A 1 111 ? 18.866 -1.408 -12.482 1.00 88.75 111 SER A N 1
ATOM 902 C CA . SER A 1 111 ? 20.094 -1.584 -13.273 1.00 88.75 111 SER A CA 1
ATOM 903 C C . SER A 1 111 ? 20.281 -2.994 -13.847 1.00 88.75 111 SER A C 1
ATOM 905 O O . SER A 1 111 ? 21.064 -3.173 -14.777 1.00 88.75 111 SER A O 1
ATOM 907 N N . VAL A 1 112 ? 19.582 -3.993 -13.298 1.00 90.62 112 VAL A N 1
ATOM 908 C CA . VAL A 1 112 ? 19.578 -5.379 -13.791 1.00 90.62 112 VAL A CA 1
ATOM 909 C C . VAL A 1 112 ? 18.327 -5.667 -14.625 1.00 90.62 112 VAL A C 1
ATOM 911 O O . VAL A 1 112 ? 18.371 -6.484 -15.544 1.00 90.62 112 VAL A O 1
ATOM 914 N N . MET A 1 113 ? 17.211 -5.013 -14.293 1.00 87.75 113 MET A N 1
ATOM 915 C CA . MET A 1 113 ? 15.896 -5.262 -14.887 1.00 87.75 113 MET A CA 1
ATOM 916 C C . MET A 1 113 ? 15.614 -4.429 -16.136 1.00 87.75 113 MET A C 1
ATOM 918 O O . MET A 1 113 ? 14.788 -4.827 -16.956 1.00 87.75 113 MET A O 1
ATOM 922 N N . THR A 1 114 ? 16.300 -3.300 -16.294 1.00 86.19 114 THR A N 1
ATOM 923 C CA . THR A 1 114 ? 16.138 -2.376 -17.417 1.00 86.19 114 THR A CA 1
ATOM 924 C C . THR A 1 114 ? 17.463 -2.152 -18.136 1.00 86.19 114 THR A C 1
ATOM 926 O O . THR A 1 114 ? 18.540 -2.320 -17.563 1.00 86.19 114 THR A O 1
ATOM 929 N N . ASN A 1 115 ? 17.403 -1.788 -19.413 1.00 83.75 115 ASN A N 1
ATOM 930 C CA . ASN A 1 115 ? 18.573 -1.325 -20.148 1.00 83.75 115 ASN A CA 1
ATOM 931 C C . ASN A 1 115 ? 18.840 0.167 -19.864 1.00 83.75 115 ASN A C 1
ATOM 933 O O . ASN A 1 115 ? 18.052 0.851 -19.217 1.00 83.75 115 ASN A O 1
ATOM 937 N N . GLY A 1 116 ? 19.939 0.713 -20.394 1.00 74.38 116 GLY A N 1
ATOM 938 C CA . GLY A 1 116 ? 20.275 2.139 -20.244 1.00 74.38 116 GLY A CA 1
ATOM 939 C C . GLY A 1 116 ? 19.261 3.126 -20.850 1.00 74.38 116 GLY A C 1
ATOM 940 O O . GLY A 1 116 ? 19.464 4.331 -20.736 1.00 74.38 116 GLY A O 1
ATOM 941 N N . LYS A 1 117 ? 18.195 2.634 -21.497 1.00 78.12 117 LYS A N 1
ATOM 942 C CA . LYS A 1 117 ? 17.064 3.414 -22.021 1.00 78.12 117 LYS A CA 1
ATOM 943 C C . LYS A 1 117 ? 15.793 3.276 -21.168 1.00 78.12 117 LYS A C 1
ATOM 945 O O . LYS A 1 117 ? 14.794 3.904 -21.494 1.00 78.12 117 LYS A O 1
ATOM 950 N N . GLY A 1 118 ? 15.823 2.476 -20.098 1.00 74.94 118 GLY A N 1
ATOM 951 C CA . GLY A 1 118 ? 14.669 2.197 -19.240 1.00 74.94 118 GLY A CA 1
ATOM 952 C C . GLY A 1 118 ? 13.764 1.065 -19.736 1.00 74.94 118 GLY A C 1
ATOM 953 O O . GLY A 1 118 ? 12.786 0.750 -19.073 1.00 74.94 118 GLY A O 1
ATOM 954 N N . GLU A 1 119 ? 14.086 0.414 -20.856 1.00 83.25 119 GLU A N 1
ATOM 955 C CA . GLU A 1 119 ? 13.287 -0.704 -21.368 1.00 83.25 119 GLU A CA 1
ATOM 956 C C . GLU A 1 119 ? 13.592 -1.974 -20.575 1.00 83.25 119 GLU A C 1
ATOM 958 O O . GLU A 1 119 ? 14.751 -2.266 -20.265 1.00 83.25 119 GLU A O 1
ATOM 963 N N . ILE A 1 120 ? 12.562 -2.762 -20.289 1.00 86.00 120 ILE A N 1
ATOM 964 C CA . ILE A 1 120 ? 12.696 -4.009 -19.541 1.00 86.00 120 ILE A CA 1
ATOM 965 C C . ILE A 1 120 ? 13.453 -5.067 -20.345 1.00 86.00 120 ILE A C 1
ATOM 967 O O . ILE A 1 120 ? 13.159 -5.332 -21.510 1.00 86.00 120 ILE A O 1
ATOM 971 N N . VAL A 1 121 ? 14.419 -5.719 -19.696 1.00 88.75 121 VAL A N 1
ATOM 972 C CA . VAL A 1 121 ? 15.246 -6.769 -20.299 1.00 88.75 121 VAL A CA 1
ATOM 973 C C . VAL A 1 121 ? 14.868 -8.127 -19.718 1.00 88.75 121 VAL A C 1
ATOM 975 O O . VAL A 1 121 ? 14.892 -8.313 -18.507 1.00 88.75 121 VAL A O 1
ATOM 978 N N . TYR A 1 122 ? 14.606 -9.120 -20.567 1.00 90.31 122 TYR A N 1
ATOM 979 C CA . TYR A 1 122 ? 14.221 -10.476 -20.152 1.00 90.31 122 TYR A CA 1
ATOM 980 C C . TYR A 1 122 ? 15.416 -11.444 -20.096 1.00 90.31 122 TYR A C 1
ATOM 982 O O . TYR A 1 122 ? 15.460 -12.452 -20.798 1.00 90.31 122 TYR A O 1
ATOM 990 N N . THR A 1 123 ? 16.415 -11.139 -19.262 1.00 93.62 123 THR A N 1
ATOM 991 C CA . THR A 1 123 ? 17.478 -12.102 -18.903 1.00 93.62 123 THR A CA 1
ATOM 992 C C . THR A 1 123 ? 17.060 -12.960 -17.711 1.00 93.62 123 THR A C 1
ATOM 994 O O . THR A 1 123 ? 16.205 -12.555 -16.928 1.00 93.62 123 THR A O 1
ATOM 997 N N . THR A 1 124 ? 17.707 -14.110 -17.498 1.00 94.94 124 THR A N 1
ATOM 998 C CA . THR A 1 124 ? 17.483 -14.951 -16.306 1.00 94.94 124 THR A CA 1
ATOM 999 C C . THR A 1 124 ? 17.607 -14.161 -15.001 1.00 94.94 124 THR A C 1
ATOM 1001 O O . THR A 1 124 ? 16.751 -14.273 -14.131 1.00 94.94 124 THR A O 1
ATOM 1004 N N . SER A 1 125 ? 18.639 -13.322 -14.870 1.00 94.12 125 SER A N 1
ATOM 1005 C CA . SER A 1 125 ? 18.852 -12.500 -13.672 1.00 94.12 125 SER A CA 1
ATOM 1006 C C . SER A 1 125 ? 17.734 -11.479 -13.467 1.00 94.12 125 SER A C 1
ATOM 1008 O O . SER A 1 125 ? 17.237 -11.329 -12.353 1.00 94.12 125 SER A O 1
ATOM 1010 N N . SER A 1 126 ? 17.313 -10.814 -14.545 1.00 91.38 126 SER A N 1
ATOM 1011 C CA . SER A 1 126 ? 16.195 -9.871 -14.519 1.00 91.38 126 SER A CA 1
ATOM 1012 C C . SER A 1 126 ? 14.886 -10.563 -14.136 1.00 91.38 126 SER A C 1
ATOM 1014 O O . SER A 1 126 ? 14.221 -10.132 -13.200 1.00 91.38 126 SER A O 1
ATOM 1016 N N . LEU A 1 127 ? 14.571 -11.701 -14.762 1.00 91.00 127 LEU A N 1
ATOM 1017 C CA . LEU A 1 127 ? 13.389 -12.508 -14.450 1.00 91.00 127 LEU A CA 1
ATOM 1018 C C . LEU A 1 127 ? 13.375 -12.965 -12.986 1.00 91.00 127 LEU A C 1
ATOM 1020 O O . LEU A 1 127 ? 12.340 -12.886 -12.327 1.00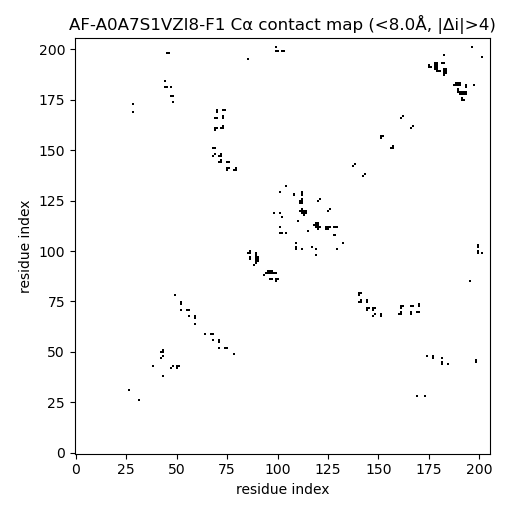 91.00 127 LEU A O 1
ATOM 1024 N N . CYS A 1 128 ? 14.519 -13.398 -12.450 1.00 92.56 128 CYS A N 1
ATOM 1025 C CA . CYS A 1 128 ? 14.644 -13.750 -11.037 1.00 92.56 128 CYS A CA 1
ATOM 1026 C C . CYS A 1 128 ? 14.374 -12.549 -10.119 1.00 92.56 128 CYS A C 1
ATOM 1028 O O . CYS A 1 128 ? 13.668 -12.698 -9.123 1.00 92.56 128 CYS A O 1
ATOM 1030 N N . LEU A 1 129 ? 14.891 -11.359 -10.444 1.00 89.69 129 LEU A N 1
ATOM 1031 C CA . LEU A 1 129 ? 14.640 -10.143 -9.661 1.00 89.69 129 LEU A CA 1
ATOM 1032 C C . LEU A 1 129 ? 13.200 -9.640 -9.786 1.00 89.69 129 LEU A C 1
ATOM 1034 O O . LEU A 1 129 ? 12.639 -9.176 -8.796 1.00 89.69 129 LEU A O 1
ATOM 1038 N N . MET A 1 130 ? 12.576 -9.776 -10.956 1.00 88.50 130 MET A N 1
ATOM 1039 C CA . MET A 1 130 ? 11.147 -9.518 -11.147 1.00 88.50 130 MET A CA 1
ATOM 1040 C C . MET A 1 130 ? 10.313 -10.447 -10.275 1.00 88.50 130 MET A C 1
ATOM 1042 O O . MET A 1 130 ? 9.495 -9.986 -9.489 1.00 88.50 130 MET A O 1
ATOM 1046 N N . ALA A 1 131 ? 10.545 -11.758 -10.357 1.00 89.56 131 ALA A N 1
ATOM 1047 C CA . ALA A 1 131 ? 9.833 -12.731 -9.536 1.00 89.56 131 ALA A CA 1
ATOM 1048 C C . ALA A 1 131 ? 10.035 -12.455 -8.038 1.00 89.56 131 ALA A C 1
ATOM 1050 O O . ALA A 1 131 ? 9.080 -12.466 -7.263 1.00 89.56 131 ALA A O 1
ATOM 1051 N N . PHE A 1 132 ? 11.267 -12.148 -7.631 1.00 88.19 132 PHE A N 1
ATOM 1052 C CA . PHE A 1 132 ? 11.576 -11.793 -6.252 1.00 88.19 132 PHE A CA 1
ATOM 1053 C C . PHE A 1 132 ? 10.857 -10.514 -5.806 1.00 88.19 132 PHE A C 1
ATOM 1055 O O . PHE A 1 132 ? 10.305 -10.472 -4.707 1.00 88.19 132 PHE A O 1
ATOM 1062 N N . SER A 1 133 ? 10.807 -9.487 -6.655 1.00 85.62 133 SER A N 1
ATOM 1063 C CA . SER A 1 133 ? 10.128 -8.237 -6.326 1.00 85.62 133 SER A CA 1
ATOM 1064 C C . SER A 1 133 ? 8.612 -8.399 -6.222 1.00 85.62 133 SER A C 1
ATOM 1066 O O . SER A 1 133 ? 8.023 -7.852 -5.296 1.00 85.62 133 SER A O 1
ATOM 1068 N N . HIS A 1 134 ? 7.990 -9.236 -7.060 1.00 85.81 134 HIS A N 1
ATOM 1069 C CA . HIS A 1 134 ? 6.580 -9.629 -6.914 1.00 85.81 134 HIS A CA 1
ATOM 1070 C C . HIS A 1 134 ? 6.296 -10.285 -5.576 1.00 85.81 134 HIS A C 1
ATOM 1072 O O . HIS A 1 134 ? 5.304 -9.967 -4.918 1.00 85.81 134 HIS A O 1
ATOM 1078 N N . VAL A 1 135 ? 7.164 -11.212 -5.170 1.00 86.25 135 VAL A N 1
ATOM 1079 C CA . VAL A 1 135 ? 7.041 -11.896 -3.885 1.00 86.25 135 VAL A CA 1
ATOM 1080 C C . VAL A 1 135 ? 7.126 -10.877 -2.750 1.00 86.25 135 VAL A C 1
ATOM 1082 O O . VAL A 1 135 ? 6.251 -10.864 -1.884 1.00 86.25 135 VAL A O 1
ATOM 1085 N N . LEU A 1 136 ? 8.119 -9.983 -2.779 1.00 85.06 136 LEU A N 1
ATOM 1086 C CA . LEU A 1 136 ? 8.258 -8.927 -1.777 1.00 85.06 136 LEU A CA 1
ATOM 1087 C C . LEU A 1 136 ? 7.048 -7.991 -1.742 1.00 85.06 136 LEU A C 1
ATOM 1089 O O . LEU A 1 136 ? 6.488 -7.786 -0.666 1.00 85.06 136 LEU A O 1
ATOM 1093 N N . ASP A 1 137 ? 6.602 -7.467 -2.884 1.00 83.44 137 ASP A N 1
ATOM 1094 C CA . ASP A 1 137 ? 5.458 -6.553 -2.932 1.00 83.44 137 ASP A CA 1
ATOM 1095 C C . ASP A 1 137 ? 4.170 -7.259 -2.482 1.00 83.44 137 ASP A C 1
ATOM 1097 O O . ASP A 1 137 ? 3.385 -6.675 -1.733 1.00 83.44 137 ASP A O 1
ATOM 1101 N N . THR A 1 138 ? 3.988 -8.539 -2.813 1.00 84.75 138 THR A N 1
ATOM 1102 C CA . THR A 1 138 ? 2.854 -9.340 -2.325 1.00 84.75 138 THR A CA 1
ATOM 1103 C C . THR A 1 138 ? 2.906 -9.519 -0.807 1.00 84.75 138 THR A C 1
ATOM 1105 O O . THR A 1 138 ? 1.892 -9.365 -0.125 1.00 84.75 138 THR A O 1
ATOM 1108 N N . PHE A 1 139 ? 4.069 -9.818 -0.230 1.00 83.81 139 PHE A N 1
ATOM 1109 C CA . PHE A 1 139 ? 4.177 -9.992 1.218 1.00 83.81 139 PHE A CA 1
ATOM 1110 C C . PHE A 1 139 ? 4.018 -8.676 1.977 1.00 83.81 139 PHE A C 1
ATOM 1112 O O . PHE A 1 139 ? 3.297 -8.637 2.975 1.00 83.81 139 PHE A O 1
ATOM 1119 N N . LEU A 1 140 ? 4.657 -7.605 1.511 1.00 83.94 140 LEU A N 1
ATOM 1120 C CA . LEU A 1 140 ? 4.693 -6.323 2.212 1.00 83.94 140 LEU A CA 1
ATOM 1121 C C . LEU A 1 140 ? 3.361 -5.572 2.140 1.00 83.94 140 LEU A C 1
ATOM 1123 O O . LEU A 1 140 ? 2.989 -4.914 3.109 1.00 83.94 140 LEU A O 1
ATOM 1127 N N . HIS A 1 141 ? 2.598 -5.722 1.052 1.00 85.69 141 HIS A N 1
ATOM 1128 C CA . HIS A 1 141 ? 1.333 -5.005 0.883 1.00 85.69 141 HIS A CA 1
ATOM 1129 C C . HIS A 1 141 ? 0.120 -5.878 1.262 1.00 85.69 141 HIS A C 1
ATOM 1131 O O . HIS A 1 141 ? -0.341 -5.785 2.413 1.00 85.69 141 HIS A O 1
ATOM 1137 N N . PRO A 1 142 ? -0.416 -6.762 0.390 1.00 91.38 142 PRO A N 1
ATOM 1138 C CA . PRO A 1 142 ? -1.579 -7.561 0.754 1.00 91.38 142 PRO A CA 1
ATOM 1139 C C . PRO A 1 142 ? -1.263 -8.564 1.869 1.00 91.38 142 PRO A C 1
ATOM 1141 O O . PRO A 1 142 ? -2.139 -8.833 2.688 1.00 91.38 142 PRO A O 1
ATOM 1144 N N . GLY A 1 143 ? -0.028 -9.065 1.969 1.00 90.75 143 GLY A N 1
ATOM 1145 C CA . GLY A 1 143 ? 0.389 -9.984 3.028 1.00 90.75 143 GLY A CA 1
ATOM 1146 C C . GLY A 1 143 ? 0.303 -9.360 4.423 1.00 90.75 143 GLY A C 1
ATOM 1147 O O . GLY A 1 143 ? -0.390 -9.896 5.288 1.00 90.75 143 GLY A O 1
ATOM 1148 N N . VAL A 1 144 ? 0.922 -8.197 4.649 1.00 91.31 144 VAL A N 1
ATOM 1149 C CA . VAL A 1 144 ? 0.823 -7.493 5.941 1.00 91.31 144 VAL A CA 1
ATOM 1150 C C . VAL A 1 144 ? -0.620 -7.086 6.247 1.00 91.31 144 VAL A C 1
ATOM 1152 O O . VAL A 1 144 ? -1.092 -7.295 7.366 1.00 91.31 144 VAL A O 1
ATOM 1155 N N . THR A 1 145 ? -1.355 -6.576 5.255 1.00 95.06 145 THR A N 1
ATOM 1156 C CA . THR A 1 145 ? -2.783 -6.243 5.409 1.00 95.06 145 THR A CA 1
ATOM 1157 C C . THR A 1 145 ? -3.595 -7.462 5.859 1.00 95.06 145 THR A C 1
ATOM 1159 O O . THR A 1 145 ? -4.405 -7.376 6.786 1.00 95.06 145 THR A O 1
ATOM 1162 N N . TYR A 1 146 ? -3.340 -8.623 5.252 1.00 95.69 146 TYR A N 1
ATOM 1163 C CA . TYR A 1 146 ? -3.964 -9.887 5.622 1.00 95.69 146 TYR A CA 1
ATOM 1164 C C . TYR A 1 146 ? -3.589 -10.325 7.042 1.00 95.69 146 TYR A C 1
ATOM 1166 O O . TYR A 1 146 ? -4.461 -10.761 7.794 1.00 95.69 146 TYR A O 1
ATOM 1174 N N . LEU A 1 147 ? -2.327 -10.179 7.455 1.00 95.06 147 LEU A N 1
ATOM 1175 C CA . LEU A 1 147 ? -1.900 -10.498 8.821 1.00 95.06 147 LEU A CA 1
ATOM 1176 C C . LEU A 1 147 ? -2.597 -9.612 9.861 1.00 95.06 147 LEU A C 1
ATOM 1178 O O . LEU A 1 147 ? -3.072 -10.129 10.874 1.00 95.06 147 LEU A O 1
ATOM 1182 N N . LEU A 1 148 ? -2.732 -8.308 9.596 1.00 95.19 148 LEU A N 1
ATOM 1183 C CA . LEU A 1 148 ? -3.493 -7.394 10.454 1.00 95.19 148 LEU A CA 1
ATOM 1184 C C . LEU A 1 148 ? -4.968 -7.796 10.535 1.00 95.19 148 LEU A C 1
ATOM 1186 O O . LEU A 1 148 ? -5.531 -7.845 11.628 1.00 95.19 148 LEU A O 1
ATOM 1190 N N . TRP A 1 149 ? -5.581 -8.137 9.399 1.00 97.38 149 TRP A N 1
ATOM 1191 C CA . TRP A 1 149 ? -6.957 -8.632 9.345 1.00 97.38 149 TRP A CA 1
ATOM 1192 C C . TRP A 1 149 ? -7.135 -9.927 10.145 1.00 97.38 149 TRP A C 1
ATOM 1194 O O . TRP A 1 149 ? -8.068 -10.053 10.939 1.00 97.38 149 TRP A O 1
ATOM 1204 N N . ARG A 1 150 ? -6.211 -10.882 10.007 1.00 97.12 150 ARG A N 1
ATOM 1205 C CA . ARG A 1 150 ? -6.225 -12.137 10.770 1.00 97.12 150 ARG A CA 1
ATOM 1206 C C . ARG A 1 150 ? -6.061 -11.891 12.265 1.00 97.12 150 ARG A C 1
ATOM 1208 O O . ARG A 1 150 ? -6.770 -12.518 13.050 1.00 97.12 150 ARG A O 1
ATOM 1215 N N . ALA A 1 151 ? -5.166 -10.988 12.662 1.00 93.75 151 ALA A N 1
ATOM 1216 C CA . ALA A 1 151 ? -5.010 -10.584 14.055 1.00 93.75 151 ALA A CA 1
ATOM 1217 C C . ALA A 1 151 ? -6.294 -9.937 14.597 1.00 93.75 151 ALA A C 1
ATOM 1219 O O . ALA A 1 151 ? -6.721 -10.266 15.699 1.00 93.75 151 ALA A O 1
ATOM 1220 N N . HIS A 1 152 ? -6.950 -9.090 13.799 1.00 96.62 152 HIS A N 1
ATOM 1221 C CA . HIS A 1 152 ? -8.230 -8.477 14.143 1.00 96.62 152 HIS A CA 1
ATOM 1222 C C . HIS A 1 152 ? -9.342 -9.511 14.359 1.00 96.62 152 HIS A C 1
ATOM 1224 O O . HIS A 1 152 ? -9.996 -9.496 15.401 1.00 96.62 152 HIS A O 1
ATOM 1230 N N . CYS A 1 153 ? -9.489 -10.469 13.441 1.00 96.56 153 CYS A N 1
ATOM 1231 C CA . CYS A 1 153 ? -10.464 -11.555 13.575 1.00 96.56 153 CYS A CA 1
ATOM 1232 C C . CYS A 1 153 ? -10.201 -12.416 14.820 1.00 96.56 153 CYS A C 1
ATOM 1234 O O . CYS A 1 153 ? -11.131 -12.786 15.530 1.00 96.56 153 CYS A O 1
ATOM 1236 N N . ARG A 1 154 ? -8.929 -12.720 15.120 1.00 94.88 154 ARG A N 1
ATOM 1237 C CA . ARG A 1 154 ? -8.547 -13.490 16.319 1.00 94.88 154 ARG A CA 1
ATOM 1238 C C . ARG A 1 154 ? -8.866 -12.765 17.626 1.00 94.88 154 ARG A C 1
ATOM 1240 O O . ARG A 1 154 ? -9.101 -13.427 18.628 1.00 94.88 154 ARG A O 1
ATOM 1247 N N . SER A 1 155 ? -8.911 -11.435 17.616 1.00 94.94 155 SER A N 1
ATOM 1248 C CA . SER A 1 155 ? -9.360 -10.622 18.754 1.00 94.94 155 SER A CA 1
ATOM 1249 C C . SER A 1 155 ? -10.890 -10.503 18.858 1.00 94.94 155 SER A C 1
ATOM 1251 O O . SER A 1 155 ? -11.373 -9.687 19.636 1.00 94.94 155 SER A O 1
ATOM 1253 N N . GLY A 1 156 ? -11.658 -11.261 18.066 1.00 96.12 156 GLY A N 1
ATOM 1254 C CA . GLY A 1 156 ? -13.123 -11.175 18.024 1.00 96.12 156 GLY A CA 1
ATOM 1255 C C . GLY A 1 156 ? -13.660 -10.015 17.180 1.00 96.12 156 GLY A C 1
ATOM 1256 O O . GLY A 1 156 ? -14.848 -9.710 17.242 1.00 96.12 156 GLY A O 1
ATOM 1257 N N . GLY A 1 157 ? -12.799 -9.353 16.402 1.00 96.31 157 GLY A N 1
ATOM 1258 C CA . GLY A 1 157 ? -13.188 -8.280 15.496 1.00 96.31 157 GLY A CA 1
ATOM 1259 C C . GLY A 1 157 ? -13.977 -8.779 14.282 1.00 96.31 157 GLY A C 1
ATOM 1260 O O . GLY A 1 157 ? -13.806 -9.913 13.831 1.00 96.31 157 GLY A O 1
ATOM 1261 N N . SER A 1 158 ? -14.831 -7.913 13.734 1.00 96.50 158 SER A N 1
ATOM 1262 C CA . SER A 1 158 ? -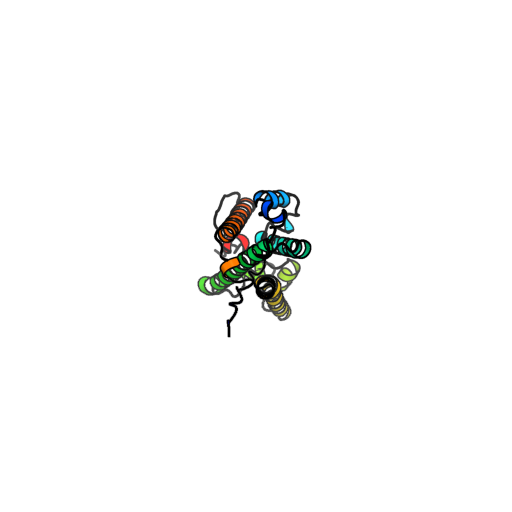15.634 -8.191 12.539 1.00 96.50 158 SER A CA 1
ATOM 1263 C C . SER A 1 158 ? -15.426 -7.131 11.460 1.00 96.50 158 SER A C 1
ATOM 1265 O O . SER A 1 158 ? -14.998 -6.007 11.736 1.00 96.50 158 SER A O 1
ATOM 1267 N N . LEU A 1 159 ? -15.810 -7.449 10.220 1.00 95.56 159 LEU A N 1
ATOM 1268 C CA . LEU A 1 159 ? -15.731 -6.504 9.104 1.00 95.56 159 LEU A CA 1
ATOM 1269 C C . LEU A 1 159 ? -16.529 -5.216 9.371 1.00 95.56 159 LEU A C 1
ATOM 1271 O O . LEU A 1 159 ? -16.075 -4.132 9.007 1.00 95.56 159 LEU A O 1
ATOM 1275 N N . GLN A 1 160 ? -17.675 -5.307 10.061 1.00 96.75 160 GLN A N 1
ATOM 1276 C CA . GLN A 1 160 ? -18.478 -4.125 10.403 1.00 96.75 160 GLN A CA 1
ATOM 1277 C C . GLN A 1 160 ? -17.715 -3.145 11.304 1.00 96.75 160 GLN A C 1
ATOM 1279 O O . GLN A 1 160 ? -17.932 -1.941 11.221 1.00 96.75 160 GLN A O 1
ATOM 1284 N N . SER A 1 161 ? -16.792 -3.639 12.136 1.00 95.06 161 SER A N 1
ATOM 1285 C CA . SER A 1 161 ? -15.970 -2.781 12.996 1.00 95.06 161 SER A CA 1
ATOM 1286 C C . SER A 1 161 ? -14.863 -2.032 12.237 1.00 95.06 161 SER A C 1
ATOM 1288 O O . SER A 1 161 ? -14.321 -1.048 12.743 1.00 95.06 161 SER A O 1
ATOM 1290 N N . ILE A 1 162 ? -14.557 -2.457 11.006 1.00 96.69 162 ILE A N 1
ATOM 1291 C CA . ILE A 1 162 ? -13.607 -1.796 10.102 1.00 96.69 162 ILE A CA 1
ATOM 1292 C C . ILE A 1 162 ? -14.331 -0.824 9.172 1.00 96.69 162 ILE A C 1
ATOM 1294 O O . ILE A 1 162 ? -13.890 0.311 8.991 1.00 96.69 162 ILE A O 1
ATOM 1298 N N . ILE A 1 163 ? -15.463 -1.243 8.603 1.00 96.50 163 ILE A N 1
ATOM 1299 C CA . ILE A 1 163 ? -16.250 -0.440 7.661 1.00 96.50 163 ILE A CA 1
ATOM 1300 C C . ILE A 1 163 ? -17.178 0.493 8.443 1.00 96.50 163 ILE A C 1
ATOM 1302 O O . ILE A 1 163 ? -18.397 0.348 8.465 1.00 96.50 163 ILE A O 1
ATOM 1306 N N . THR A 1 164 ? -16.575 1.467 9.117 1.00 95.12 164 THR A N 1
ATOM 1307 C CA . THR A 1 164 ? -17.294 2.529 9.823 1.00 95.12 164 THR A CA 1
ATOM 1308 C C . THR A 1 164 ? -17.037 3.865 9.139 1.00 95.12 164 THR A C 1
ATOM 1310 O O . THR A 1 164 ? -15.939 4.110 8.639 1.00 95.12 164 THR A O 1
ATOM 1313 N N . TRP A 1 165 ? -18.028 4.760 9.135 1.00 94.69 165 TRP A N 1
ATOM 1314 C CA . TRP A 1 165 ? -17.893 6.088 8.523 1.00 94.69 165 TRP A CA 1
ATOM 1315 C C . TRP A 1 165 ? -16.652 6.869 8.984 1.00 94.69 165 TRP A C 1
ATOM 1317 O O . TRP A 1 165 ? -15.950 7.391 8.119 1.00 94.69 165 TRP A O 1
ATOM 1327 N N . PRO A 1 166 ? -16.300 6.913 10.286 1.00 94.38 166 PRO A N 1
ATOM 1328 C CA . PRO A 1 166 ? -15.091 7.606 10.723 1.00 94.38 166 PRO A CA 1
ATOM 1329 C C . PRO A 1 166 ? -13.811 7.030 10.107 1.00 94.38 166 PRO A C 1
ATOM 1331 O O . PRO A 1 166 ? -12.924 7.792 9.720 1.00 94.38 166 PRO A O 1
ATOM 1334 N N . LEU A 1 167 ? -13.716 5.701 9.986 1.00 93.62 167 LEU A N 1
ATOM 1335 C CA . LEU A 1 167 ? -12.563 5.043 9.371 1.00 93.62 167 LEU A CA 1
ATOM 1336 C C . LEU A 1 167 ? -12.530 5.283 7.861 1.00 93.62 167 LEU A C 1
ATOM 1338 O O . LEU A 1 167 ? -11.491 5.687 7.350 1.00 93.62 167 LEU A O 1
ATOM 1342 N N . LEU A 1 168 ? -13.666 5.142 7.171 1.00 93.44 168 LEU A N 1
ATOM 1343 C CA . LEU A 1 168 ? -13.789 5.412 5.734 1.00 93.44 168 LEU A CA 1
ATOM 1344 C C . LEU A 1 168 ? -13.380 6.848 5.386 1.00 93.44 168 LEU A C 1
ATOM 1346 O O . LEU A 1 168 ? -12.558 7.054 4.494 1.00 93.44 168 LEU A O 1
ATOM 1350 N N . ILE A 1 169 ? -13.897 7.835 6.123 1.00 92.06 169 ILE A N 1
ATOM 1351 C CA . ILE A 1 169 ? -13.565 9.250 5.920 1.00 92.06 169 ILE A CA 1
ATOM 1352 C C . ILE A 1 169 ? -12.081 9.492 6.202 1.00 92.06 169 ILE A C 1
ATOM 1354 O O . ILE A 1 169 ? -11.410 10.148 5.410 1.00 92.06 169 ILE A O 1
ATOM 1358 N N . SER A 1 170 ? -11.540 8.932 7.288 1.00 90.44 170 SER A N 1
ATOM 1359 C CA . SER A 1 170 ? -10.121 9.092 7.632 1.00 90.44 170 SER A CA 1
ATOM 1360 C C . SER A 1 170 ? -9.204 8.501 6.560 1.00 90.44 170 SER A C 1
ATOM 1362 O O . SER A 1 170 ? -8.239 9.144 6.149 1.00 90.44 170 SER A O 1
ATOM 1364 N N . THR A 1 171 ? -9.509 7.295 6.072 1.00 91.50 171 THR A N 1
ATOM 1365 C CA . THR A 1 171 ? -8.751 6.636 5.001 1.00 91.50 171 THR A CA 1
ATOM 1366 C C . THR A 1 171 ? -8.845 7.428 3.698 1.00 91.50 171 THR A C 1
ATOM 1368 O O . THR A 1 171 ? -7.824 7.643 3.043 1.00 91.50 171 THR A O 1
ATOM 1371 N N . PHE A 1 172 ? -10.034 7.932 3.353 1.00 90.25 172 PHE A N 1
ATOM 1372 C CA . PHE A 1 172 ? -10.232 8.780 2.180 1.00 90.25 172 PHE A CA 1
ATOM 1373 C C . PHE A 1 172 ? -9.422 10.079 2.270 1.00 90.25 172 PHE A C 1
ATOM 1375 O O . PHE A 1 172 ? -8.640 10.372 1.367 1.00 90.25 172 PHE A O 1
ATOM 1382 N N . LEU A 1 173 ? -9.546 10.831 3.368 1.00 90.06 173 LEU A N 1
ATOM 1383 C CA . LEU A 1 173 ? -8.817 12.086 3.571 1.00 90.06 173 LEU A CA 1
ATOM 1384 C C . LEU A 1 173 ? -7.304 11.872 3.545 1.00 90.06 173 LEU A C 1
ATOM 1386 O O . LEU A 1 173 ? -6.599 12.651 2.909 1.00 90.06 173 LEU A O 1
ATOM 1390 N N . MET A 1 174 ? -6.807 10.798 4.165 1.00 88.06 174 MET A N 1
ATOM 1391 C CA . MET A 1 174 ? -5.388 10.444 4.113 1.00 88.06 174 MET A CA 1
ATOM 1392 C C . MET A 1 174 ? -4.938 10.159 2.673 1.00 88.06 174 MET A C 1
ATOM 1394 O O . MET A 1 174 ? -3.921 10.685 2.226 1.00 88.06 174 MET A O 1
ATOM 1398 N N . SER A 1 175 ? -5.722 9.393 1.906 1.00 86.50 175 SER A N 1
ATOM 1399 C CA . SER A 1 175 ? -5.445 9.147 0.484 1.00 86.50 175 SER A CA 1
ATOM 1400 C C . SER A 1 175 ? -5.427 10.444 -0.337 1.00 86.50 175 SER A C 1
ATOM 1402 O O . SER A 1 175 ? -4.542 10.628 -1.175 1.00 86.50 175 SER A O 1
ATOM 1404 N N . ARG A 1 176 ? -6.375 11.364 -0.104 1.00 88.06 176 ARG A N 1
ATOM 1405 C CA . ARG A 1 176 ? -6.434 12.665 -0.798 1.00 88.06 176 ARG A CA 1
ATOM 1406 C C . ARG A 1 176 ? -5.267 13.564 -0.433 1.00 88.06 176 ARG A C 1
ATOM 1408 O O . ARG A 1 176 ? -4.667 14.150 -1.326 1.00 88.06 176 ARG A O 1
ATOM 1415 N N . PHE A 1 177 ? -4.917 13.630 0.847 1.00 88.81 177 PHE A N 1
ATOM 1416 C CA . PHE A 1 177 ? -3.761 14.382 1.318 1.00 88.81 177 PHE A CA 1
ATOM 1417 C C . PHE A 1 177 ? -2.489 13.938 0.588 1.00 88.81 177 PHE A C 1
ATOM 1419 O O . PHE A 1 177 ? -1.801 14.768 -0.003 1.00 88.81 177 PHE A O 1
ATOM 1426 N N . TRP A 1 178 ? -2.227 12.629 0.543 1.00 85.75 178 TRP A N 1
ATOM 1427 C CA . TRP A 1 178 ? -1.061 12.094 -0.159 1.00 85.75 178 TRP A CA 1
ATOM 1428 C C . TRP A 1 178 ? -1.120 12.309 -1.672 1.00 85.75 178 TRP A C 1
ATOM 1430 O O . TRP A 1 178 ? -0.088 12.594 -2.271 1.00 85.75 178 TRP A O 1
ATOM 1440 N N . SER A 1 179 ? -2.308 12.242 -2.280 1.00 83.88 179 SER A N 1
ATOM 1441 C CA . SER A 1 179 ? -2.486 12.543 -3.709 1.00 83.88 179 SER A CA 1
ATOM 1442 C C . SER A 1 179 ? -2.118 13.998 -4.020 1.00 83.88 179 SER A C 1
ATOM 1444 O O . SER A 1 179 ? -1.298 14.254 -4.899 1.00 83.88 179 SER A O 1
ATOM 1446 N N . ILE A 1 180 ? -2.655 14.950 -3.249 1.00 86.12 180 ILE A N 1
ATOM 1447 C CA . ILE A 1 180 ? -2.365 16.382 -3.405 1.00 86.12 180 ILE A CA 1
ATOM 1448 C C . ILE A 1 180 ? -0.880 16.649 -3.180 1.00 86.12 180 ILE A C 1
ATOM 1450 O O . ILE A 1 180 ? -0.254 17.335 -3.985 1.00 86.12 180 ILE A O 1
ATOM 1454 N N . PHE A 1 181 ? -0.314 16.100 -2.103 1.00 84.62 181 PHE A N 1
ATOM 1455 C CA . PHE A 1 181 ? 1.093 16.281 -1.764 1.00 84.62 181 PHE A CA 1
ATOM 1456 C C . PHE A 1 181 ? 2.009 15.761 -2.877 1.00 84.62 181 PHE A C 1
ATOM 1458 O O . PHE A 1 181 ? 2.907 16.477 -3.319 1.00 84.62 181 PHE A O 1
ATOM 1465 N N . HIS A 1 182 ? 1.747 14.550 -3.375 1.00 81.00 182 HIS A N 1
ATOM 1466 C CA . HIS A 1 182 ? 2.515 13.940 -4.455 1.00 81.00 182 HIS A CA 1
ATOM 1467 C C . HIS A 1 182 ? 2.474 14.781 -5.739 1.00 81.00 182 HIS A C 1
ATOM 1469 O O . HIS A 1 182 ? 3.517 15.070 -6.329 1.00 81.00 182 HIS A O 1
ATOM 1475 N N . ILE A 1 183 ? 1.278 15.202 -6.164 1.00 82.06 183 ILE A N 1
ATOM 1476 C CA . ILE A 1 183 ? 1.098 15.976 -7.400 1.00 82.06 183 ILE A CA 1
ATOM 1477 C C . ILE A 1 183 ? 1.727 17.364 -7.263 1.00 82.06 183 ILE A C 1
ATOM 1479 O O . ILE A 1 183 ? 2.403 17.837 -8.178 1.00 82.06 183 ILE A O 1
ATOM 1483 N N . TYR A 1 184 ? 1.580 18.002 -6.102 1.00 85.38 184 TYR A N 1
ATOM 1484 C CA . TYR A 1 184 ? 2.187 19.302 -5.847 1.00 85.38 184 TYR A CA 1
ATOM 1485 C C . TYR A 1 184 ? 3.712 19.233 -5.856 1.00 85.38 184 TYR A C 1
ATOM 1487 O O . TYR A 1 184 ? 4.365 20.100 -6.441 1.00 85.38 184 TYR A O 1
ATOM 1495 N N . TYR A 1 185 ? 4.288 18.194 -5.250 1.00 83.50 185 TYR A N 1
ATOM 1496 C CA . TYR A 1 185 ? 5.732 18.006 -5.227 1.00 83.50 185 TYR A CA 1
ATOM 1497 C C . TYR A 1 185 ? 6.302 17.788 -6.638 1.00 83.50 185 TYR A C 1
ATOM 1499 O O . TYR A 1 185 ? 7.265 18.459 -7.009 1.00 83.50 185 TYR A O 1
ATOM 1507 N N . ASN A 1 186 ? 5.689 16.903 -7.432 1.00 77.81 186 ASN A N 1
ATOM 1508 C CA . ASN A 1 186 ? 6.210 16.510 -8.745 1.00 77.81 186 ASN A CA 1
ATOM 1509 C C . ASN A 1 186 ? 5.879 17.504 -9.870 1.00 77.81 186 ASN A C 1
ATOM 1511 O O . ASN A 1 186 ? 6.723 17.758 -10.725 1.00 77.81 186 ASN A O 1
ATOM 1515 N N . TYR A 1 187 ? 4.680 18.092 -9.862 1.00 82.31 187 TYR A N 1
ATOM 1516 C CA . TYR A 1 187 ? 4.161 18.884 -10.987 1.00 82.31 187 TYR A CA 1
ATOM 1517 C C . TYR A 1 187 ? 3.866 20.344 -10.642 1.00 82.31 187 TYR A C 1
ATOM 1519 O O . TYR A 1 187 ? 3.465 21.106 -11.522 1.00 82.31 187 TYR A O 1
ATOM 1527 N N . ARG A 1 188 ? 4.035 20.756 -9.375 1.00 86.12 188 ARG A N 1
ATOM 1528 C CA . ARG A 1 188 ? 3.690 22.106 -8.884 1.00 86.12 188 ARG A CA 1
ATOM 1529 C C . ARG A 1 188 ? 2.219 22.481 -9.119 1.00 86.12 188 ARG A C 1
ATOM 1531 O O . ARG A 1 188 ? 1.892 23.648 -9.313 1.00 86.12 188 ARG A O 1
ATOM 1538 N N . ARG A 1 189 ? 1.323 21.489 -9.097 1.00 87.25 189 ARG A N 1
ATOM 1539 C CA . ARG A 1 189 ? -0.133 21.649 -9.266 1.00 87.25 189 ARG A CA 1
ATOM 1540 C C . ARG A 1 189 ? -0.885 20.928 -8.151 1.00 87.25 189 ARG A C 1
ATOM 1542 O O . ARG A 1 189 ? -0.343 20.031 -7.519 1.00 87.25 189 ARG A O 1
ATOM 1549 N N . LEU A 1 190 ? -2.132 21.316 -7.900 1.00 87.06 190 LEU A N 1
ATOM 1550 C CA . LEU A 1 190 ? -3.003 20.600 -6.966 1.00 87.06 190 LEU A CA 1
ATOM 1551 C C . LEU A 1 190 ? -3.854 19.594 -7.741 1.00 87.06 190 LEU A C 1
ATOM 1553 O O . LEU A 1 190 ? -4.502 19.960 -8.719 1.00 87.06 190 LEU A O 1
ATOM 1557 N N . GLY A 1 191 ? -3.873 18.344 -7.285 1.00 83.62 191 GLY A N 1
ATOM 1558 C CA . GLY A 1 191 ? -4.717 17.293 -7.845 1.00 83.62 191 GLY A CA 1
ATOM 1559 C C . GLY A 1 191 ? -5.290 16.418 -6.740 1.00 83.62 191 GLY A C 1
ATOM 1560 O O . GLY A 1 191 ? -4.585 16.012 -5.820 1.00 83.62 191 GLY A O 1
ATOM 1561 N N . LEU A 1 192 ? -6.596 16.157 -6.801 1.00 81.56 192 LEU A N 1
ATOM 1562 C CA . LEU A 1 192 ? -7.280 15.340 -5.794 1.00 81.56 192 LEU A CA 1
ATOM 1563 C C . LEU A 1 192 ? -7.098 13.849 -6.033 1.00 81.56 192 LEU A C 1
ATOM 1565 O O . LEU A 1 192 ? -7.187 13.067 -5.092 1.00 81.56 192 LEU A O 1
ATOM 1569 N N . TYR A 1 193 ? -6.903 13.457 -7.285 1.00 77.31 193 TYR A N 1
ATOM 1570 C CA . TYR A 1 193 ? -6.745 12.076 -7.695 1.00 77.31 193 TYR A CA 1
ATOM 1571 C C . TYR A 1 193 ? -5.360 11.936 -8.270 1.00 77.31 193 TYR A C 1
ATOM 1573 O O . TYR A 1 193 ? -4.976 12.673 -9.169 1.00 77.31 193 TYR A O 1
ATOM 1581 N N . TYR A 1 194 ? -4.645 10.986 -7.710 1.00 67.25 194 TYR A N 1
ATOM 1582 C CA . TYR A 1 194 ? -3.399 10.513 -8.239 1.00 67.25 194 TYR A CA 1
ATOM 1583 C C . TYR A 1 194 ? -3.718 9.204 -8.984 1.00 67.25 194 TYR A C 1
ATOM 1585 O O . TYR A 1 194 ? -4.215 8.253 -8.373 1.00 67.25 194 TYR A O 1
ATOM 1593 N N . ILE A 1 195 ? -3.560 9.198 -10.309 1.00 61.28 195 ILE A N 1
ATOM 1594 C CA . ILE A 1 195 ? -3.713 8.009 -11.162 1.00 61.28 195 ILE A CA 1
ATOM 1595 C C . ILE A 1 195 ? -2.315 7.404 -11.297 1.00 61.28 195 ILE A C 1
ATOM 1597 O O . ILE A 1 195 ? -1.358 8.160 -11.411 1.00 61.28 195 ILE A O 1
ATOM 1601 N N . GLY A 1 196 ? -2.182 6.070 -11.259 1.00 54.69 196 GLY A N 1
ATOM 1602 C CA . GLY A 1 196 ? -0.879 5.375 -11.269 1.00 54.69 196 GLY A CA 1
ATOM 1603 C C . GLY A 1 196 ? 0.129 5.928 -12.292 1.00 54.69 196 GLY A C 1
ATOM 1604 O O . GLY A 1 196 ? 1.318 6.030 -12.006 1.00 54.69 196 GLY A O 1
ATOM 1605 N N . ASP A 1 197 ? -0.367 6.387 -13.436 1.00 53.28 197 ASP A N 1
ATOM 1606 C CA . ASP A 1 197 ? 0.390 7.074 -14.486 1.00 53.28 197 ASP A CA 1
ATOM 1607 C C . ASP A 1 197 ? 1.347 8.176 -13.956 1.00 53.28 197 ASP A C 1
ATOM 1609 O O . ASP A 1 197 ? 2.520 8.241 -14.322 1.00 53.28 197 ASP A O 1
ATOM 1613 N N . ASP A 1 198 ? 0.907 8.960 -12.964 1.00 51.81 198 ASP A N 1
ATOM 1614 C CA . ASP A 1 198 ? 1.647 10.105 -12.416 1.00 51.81 198 ASP A CA 1
ATOM 1615 C C . ASP A 1 198 ? 2.802 9.737 -11.445 1.00 51.81 198 ASP A C 1
ATOM 1617 O O . ASP A 1 198 ? 3.637 10.590 -11.158 1.00 51.81 198 ASP A O 1
ATOM 1621 N N . VAL A 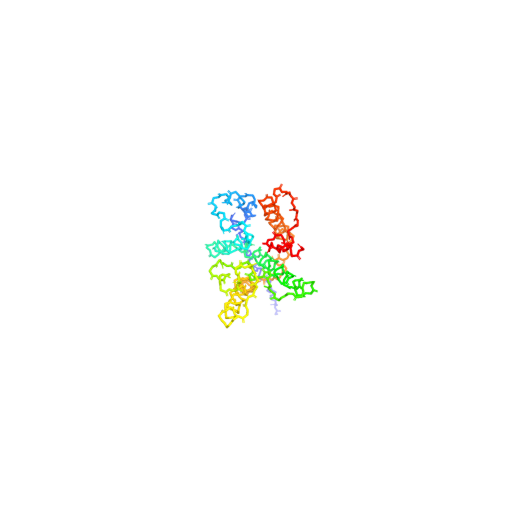1 199 ? 2.866 8.524 -10.857 1.00 49.81 199 VAL A N 1
ATOM 1622 C CA . VAL A 1 199 ? 4.049 8.100 -10.016 1.00 49.81 199 VAL A CA 1
ATOM 1623 C C . VAL A 1 199 ? 4.930 7.212 -10.846 1.00 49.81 199 VAL A C 1
ATOM 1625 O O . VAL A 1 199 ? 6.133 7.164 -10.615 1.00 49.81 199 VAL A O 1
ATOM 1628 N N . TYR A 1 200 ? 4.328 6.514 -11.801 1.00 52.06 200 TYR A N 1
ATOM 1629 C CA . TYR A 1 200 ? 5.046 5.572 -12.614 1.00 52.06 200 TYR A CA 1
ATOM 1630 C C . TYR A 1 200 ? 5.804 6.241 -13.742 1.00 52.06 200 TYR A C 1
ATOM 1632 O O . TYR A 1 200 ? 6.647 5.564 -14.303 1.00 52.06 200 TYR A O 1
ATOM 1640 N N . LYS A 1 201 ? 5.613 7.560 -13.969 1.00 52.69 201 LYS A N 1
ATOM 1641 C CA . LYS A 1 201 ? 6.298 8.339 -15.012 1.00 52.69 201 LYS A CA 1
ATOM 1642 C C . LYS A 1 201 ? 6.509 7.441 -16.215 1.00 52.69 201 LYS A C 1
ATOM 1644 O O . LYS A 1 201 ? 7.647 7.168 -16.596 1.00 52.69 201 LYS A O 1
ATOM 1649 N N . LEU A 1 202 ? 5.394 6.967 -16.764 1.00 47.16 202 LEU A N 1
ATOM 1650 C CA . LEU A 1 202 ? 5.406 6.423 -18.101 1.00 47.16 202 LEU A CA 1
ATOM 1651 C C . LEU A 1 202 ? 5.856 7.604 -18.947 1.00 47.16 202 LEU A C 1
ATOM 1653 O O . LEU A 1 202 ? 5.069 8.496 -19.248 1.00 47.16 202 LEU A O 1
ATOM 1657 N N . ASN A 1 203 ? 7.168 7.722 -19.169 1.00 44.69 203 ASN A N 1
ATOM 1658 C CA . ASN A 1 203 ? 7.697 8.711 -20.081 1.00 44.69 203 ASN A CA 1
ATOM 1659 C C . ASN A 1 203 ? 6.896 8.473 -21.345 1.00 44.69 203 ASN A C 1
ATOM 1661 O O . ASN A 1 203 ? 6.916 7.347 -21.844 1.00 44.69 203 ASN A O 1
ATOM 1665 N N . ASN A 1 204 ? 6.137 9.484 -21.767 1.00 38.06 204 ASN A N 1
ATOM 1666 C CA . ASN A 1 204 ? 5.410 9.451 -23.019 1.00 38.06 204 ASN A CA 1
ATOM 1667 C C . ASN A 1 204 ? 6.382 8.913 -24.071 1.00 38.06 204 ASN A C 1
ATOM 1669 O O . ASN A 1 204 ? 7.311 9.611 -24.473 1.00 38.06 204 ASN A O 1
ATOM 1673 N N . GLN A 1 205 ? 6.207 7.647 -24.445 1.00 38.59 205 GLN A N 1
ATOM 1674 C CA . GLN A 1 205 ? 6.751 7.086 -25.669 1.00 38.59 205 GLN A CA 1
ATOM 1675 C C . GLN A 1 205 ? 5.808 7.513 -26.798 1.00 38.59 205 GLN A C 1
ATOM 1677 O O . GLN A 1 205 ? 5.256 6.672 -27.501 1.00 38.59 205 GLN A O 1
ATOM 1682 N N . ASP A 1 206 ? 5.607 8.829 -26.896 1.00 38.47 206 ASP A N 1
ATOM 1683 C CA . ASP A 1 206 ? 5.162 9.512 -28.104 1.00 38.47 206 ASP A CA 1
ATOM 1684 C C . ASP A 1 206 ? 6.404 10.136 -28.754 1.00 38.47 206 ASP A C 1
ATOM 1686 O O . ASP A 1 206 ? 7.144 10.860 -28.041 1.00 38.47 206 ASP A O 1
#

Secondary structure (DSSP, 8-state):
-------------------GGGTS-S--HHHHHTTGGGS-GGGTTTTHHHHHHHHHHHHHHHH--HHHHHHHHHHHHHHHHHHHHHHHHHHHHH--SSHHHHTTS-HHHHHHHB-TTS-B---HHHHHHHHHHHHHHHIIIIIHHHHHHHHHHHTT--HHHHS-HHHHHHHHHHHHHHHHHHHHHHHSS--S---THHHHT-----

Solvent-accessible surface area (backbone atoms only — not comparable to full-atom values): 12083 Å² total; per-residue (Å²): 137,85,83,79,82,78,74,81,79,78,73,79,78,78,76,77,76,75,58,76,72,65,75,61,57,72,68,51,72,65,67,61,54,68,49,55,84,77,49,63,63,89,59,41,69,70,62,25,65,60,45,49,50,54,53,51,48,53,51,33,73,76,65,66,45,64,69,55,50,35,44,47,32,55,41,33,48,51,52,38,49,53,51,54,50,42,40,50,46,34,38,78,74,68,74,33,86,46,55,64,58,52,77,66,46,59,69,83,52,32,68,57,30,24,46,103,85,69,48,77,43,91,45,74,70,19,49,52,50,50,55,50,48,51,52,47,51,45,45,67,36,52,39,45,26,48,51,50,46,52,54,40,46,74,71,74,48,54,70,70,76,40,73,33,70,72,44,52,51,50,45,49,51,52,53,32,51,46,20,25,52,45,35,30,72,76,69,74,42,86,34,71,72,69,55,64,64,79,78,46,60,69,69,74,90,118

=== Feature glossary ===
A reading guide for the features in this record.

Start from the sequence.

  · This is the polypeptide sequence — one letter per residue, N-terminus first. Length ranges from a few dozen residues for small domains to over a thousand for large multi-domain proteins.

Fold it, and you get atomic coordinates and the backbone conformation that goes with them.

  · Structure coordinates are given as an mmCIF _atom_site loop: one row per atom with element, residue name, chain id, sequence number, and x/y/z position in Å. Only the four main-chain atoms per residue are included here; side chains are omitted to keep the record compact.

  · Backbone dihedral angles. Every residue except chain termini has a φ (preceding-C → N → Cα → C) and a ψ (N → Cα → C → next-N). They are reported in degrees following the IUPAC sign convention. Secondary structure is essentially a statement about which (φ, ψ) basin each residue occupies.

  · The SS8 string is DSSP's per-residue secondary-structure call. α-helix (H) means an i→i+4 H-bond ladder; β-strand (E) means the residue participates in a β-sheet; 3₁₀ (G) and π (I) are tighter and wider helices; T/S are turns/bends; '-' is loop.

  · SS3 is a coarse helix/strand/coil call (letters a/b/c) made by the P-SEA algorithm from inter-Cα distances and dihedrals. It is less detailed than DSSP but needs only Cα positions.

Summarize the fold with a handful of shape descriptors and a per-residue structural alphabet.

  · Radius of gyration (Rg) is the root-mean-square distance of Cα atoms from their centroid — a single number for overal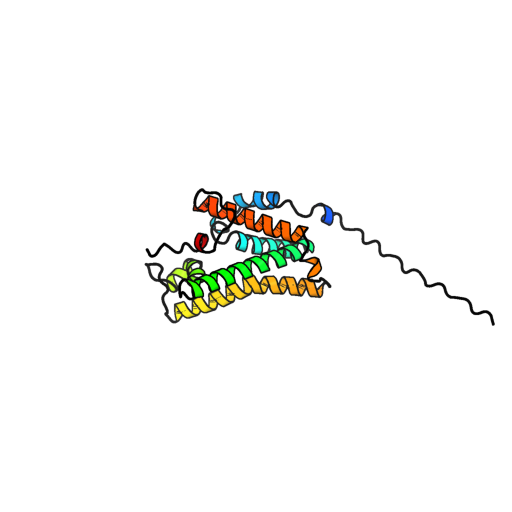l size and compactness. A globular domain of N residues has Rg ≈ 2.2·N^0.38 Å; an extended or disordered chain has a much larger Rg. The Cα contact count is the number of residue pairs whose Cα atoms are within 8 Å and are more than four positions apart in sequence — a standard proxy for tertiary packing density. The bounding box is the smallest axis-aligned box enclosing all Cα atoms.

  · The Foldseek 3Di string encodes local tertiary geometry as a 20-letter alphabet — one character per residue — derived from the relative positions of nearby Cα atoms. Unlike the amino-acid sequence, 3Di is a direct function of the 3D structure, so two proteins with the same fold have similar 3Di strings even at low sequence identity.

  · Solvent-accessible surface area (SASA) is the area in Å² traced out by the centre of a 1.4 Å probe sphere (a water molecule) rolled over the protein's van der Waals surface (Shrake–Rupley / Lee–Richards construction). Buried residues have near-zero SASA; fully exposed residues can exceed 200 Å². The total SASA scales roughly with the number of surface residues.

Ask how reliable the model is.

  · pLDDT (predicted Local Distance Difference Test) is AlphaFold's per-residue confidence score, ranging from 0 to 100. Values above 90 indicate high confidence (typically well-packed cores); 70–90 is confident; 50–70 l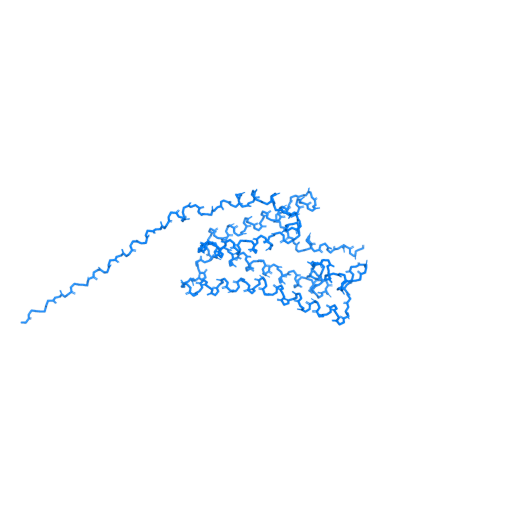ow confidence; below 50 usually means the region is disordered or the prediction is unreliable there. AlphaFold stores pLDDT in the mmCIF B-factor column.

  · B-factor (Debye–Waller factor) reflects atomic displacement in the crystal lattice. It is an experimental observable (units Å²), not a prediction; low values mean the atom is pinned down, high values mean it moves or is heterogeneous across the crystal.

  · Predicted Aligned Error (PAE) is an AlphaFold confidence matrix: entry (i, j) is the expected error in the position of residue j, in ångströms, when the prediction is superimposed on the true structure at residue i. Low PAE within a block of residues means that block is internally rigid and well-predicted; high PAE between two blocks means their relative placement is uncertain even if each block individually is confident.

Place it in context: what it resembles, what it is annotated as, and how it looks.

  · Nearest PDB neighbors are the top structural matches found by Foldseek when searching this structure against the entire Protein Data Bank. Each hit reports a TM-score (0 to 1; >0.5 almost always implies the same fold) and an E-value. These are *structural* homologs — they may share no detectable sequence similarity.

  · Functional annotations link the protein to curated databases. InterPro entries identify conserved domains and families by matching the sequence against member-database signatures (Pfam, PROSITE, CDD, …). Gene Ontology (GO) terms describe molecular function, biological process, and cellular component in a controlled vocabulary. CATH places the structure in a hierarchical fold classification (Class/Architecture/Topology/Homologous-superfamily). The organism is the source species.

  · Three diagnostic plots accompany the record. The Cα contact map visualizes the tertiary structure as a 2D adjacency matrix (8 Å cutoff, sequence-local contacts suppressed). The Ramachandran plot shows the distribution of backbone (φ, ψ) torsions, with points in the α and β basins reflecting secondary structure content. The PAE plot shows AlphaFold's inter-residue confidence as a color matrix.

  · Six rendered views show the 3D structure from the faces of a cube — i.e. along ±x, ±y, ±z. Rendering representation is drawn randomly per protein from cartoon (secondary-structure ribbons), sticks (backbone bonds), or molecular surface; coloring is either N→C rainbow (blue at the N-terminus through red at the C-terminus) or one color per chain.